Protein AF-A0A2E8E8C3-F1 (afdb_monomer_lite)

Radius of gyration: 26.64 Å; chains: 1; bounding box: 85×98×61 Å

pLDDT: mean 70.99, std 27.87, range [21.17, 98.5]

Foldseek 3Di:
DDDDDDDDDPDDDPPPPDPPDPDDDDDDDDDDDDDDDDDDDDDDDDDDDPPPPPPQQWQKDKDQPPPPDPDDAPFPPSRQKIWIWTFGVPQQDDPPPPGRTFAFALQLQVLCVVQPPQFPFKKWKDWDWKWFDDPPDIDTATAMAMAQRPCVLRVFAFPAAGGDDNCCQAPPNQLAKEFEPVLCCVPPVVDSVQQQDWTQIPNDTHGYRGYGDHQDDDPDSRHGMYIYHYDDVVSNDPVRRVVRRIIMMTRGDVPRDPVSNSVSSCVSSPPPPVVVPDPDDD

Secondary structure (DSSP, 8-state):
----------------------------------------------------------EEEEEE---SSSS--SSSSGGGEEEEEEE-TT----GGG-TTEEPBPHHHHHHHHHH-TTEEEEEEEEEEEEEES-TT--EEEEEEEE-THHHHHHT---SEE-PPPGGGGSTTT--EEEEPHHHHHHHHTT-GGGTT-EEEETTEEEEEEEEPPTT--BSBTT--EEEE----HHHHSGGGTT---BEEEEEEPTT--HHHHHHHHHHHHS--GGGGSSS---

Structure (mmCIF, N/CA/C/O backbone):
data_AF-A0A2E8E8C3-F1
#
_entry.id   AF-A0A2E8E8C3-F1
#
loop_
_atom_site.group_PDB
_atom_site.id
_atom_site.type_symbol
_atom_site.label_atom_id
_atom_site.label_alt_id
_atom_site.label_comp_id
_atom_site.label_asym_id
_atom_site.label_entity_id
_atom_site.label_seq_id
_atom_site.pdbx_PDB_ins_code
_atom_site.Cartn_x
_atom_site.Cartn_y
_atom_site.Cartn_z
_atom_site.occupancy
_atom_site.B_iso_or_equiv
_atom_site.auth_seq_id
_atom_site.auth_comp_id
_atom_site.auth_asym_id
_atom_site.auth_atom_id
_atom_site.pdbx_PDB_model_num
ATOM 1 N N . MET A 1 1 ? 14.260 -68.861 -3.338 1.00 42.78 1 MET A N 1
ATOM 2 C CA . MET A 1 1 ? 15.150 -68.213 -4.326 1.00 42.78 1 MET A CA 1
ATOM 3 C C . MET A 1 1 ? 14.480 -66.919 -4.772 1.00 42.78 1 MET A C 1
ATOM 5 O O . MET A 1 1 ? 13.546 -66.957 -5.557 1.00 42.78 1 MET A O 1
ATOM 9 N N . GLN A 1 2 ? 14.858 -65.799 -4.155 1.00 33.62 2 GLN A N 1
ATOM 10 C CA . GLN A 1 2 ? 14.337 -64.464 -4.463 1.00 33.62 2 GLN A CA 1
ATOM 11 C C . GLN A 1 2 ? 14.966 -63.955 -5.769 1.00 33.62 2 GLN A C 1
ATOM 13 O O . GLN A 1 2 ? 16.179 -64.069 -5.940 1.00 33.62 2 GLN A O 1
ATOM 18 N N . ARG A 1 3 ? 14.173 -63.359 -6.667 1.00 32.56 3 ARG A N 1
ATOM 19 C CA . ARG A 1 3 ? 14.680 -62.428 -7.683 1.00 32.56 3 ARG A CA 1
ATOM 20 C C . ARG A 1 3 ? 13.926 -61.113 -7.556 1.00 32.56 3 ARG A C 1
ATOM 22 O O . ARG A 1 3 ? 12.740 -61.022 -7.848 1.00 32.56 3 ARG A O 1
ATOM 29 N N . HIS A 1 4 ? 14.662 -60.135 -7.044 1.00 30.86 4 HIS A N 1
ATOM 30 C CA . HIS A 1 4 ? 14.407 -58.714 -7.182 1.00 30.86 4 HIS A CA 1
ATOM 31 C C . HIS A 1 4 ? 14.455 -58.325 -8.659 1.00 30.86 4 HIS A C 1
ATOM 33 O O . HIS A 1 4 ? 15.417 -58.678 -9.336 1.00 30.86 4 HIS A O 1
ATOM 39 N N . GLU A 1 5 ? 13.519 -57.493 -9.109 1.00 32.31 5 GLU A N 1
ATOM 40 C CA . GLU A 1 5 ? 13.825 -56.551 -10.181 1.00 32.31 5 GLU A CA 1
ATOM 41 C C . GLU A 1 5 ? 13.167 -55.204 -9.883 1.00 32.31 5 GLU A C 1
ATOM 43 O O . GLU A 1 5 ? 11.950 -55.021 -9.879 1.00 32.31 5 GLU A O 1
ATOM 48 N N . THR A 1 6 ? 14.033 -54.282 -9.485 1.00 33.47 6 THR A N 1
ATOM 49 C CA . THR A 1 6 ? 13.721 -52.963 -8.962 1.00 33.47 6 THR A CA 1
ATOM 50 C C . THR A 1 6 ? 13.444 -52.015 -10.123 1.00 33.47 6 THR A C 1
ATOM 52 O O . THR A 1 6 ? 14.288 -51.797 -10.992 1.00 33.47 6 THR A O 1
ATOM 55 N N . ARG A 1 7 ? 12.253 -51.416 -10.096 1.00 29.25 7 ARG A N 1
ATOM 56 C CA . ARG A 1 7 ? 11.810 -50.285 -10.917 1.00 29.25 7 ARG A CA 1
ATOM 57 C C . ARG A 1 7 ? 12.888 -49.185 -10.898 1.00 29.25 7 ARG A C 1
ATOM 59 O O . ARG A 1 7 ? 13.178 -48.627 -9.840 1.00 29.25 7 ARG A O 1
ATOM 66 N N . ARG A 1 8 ? 13.510 -48.881 -12.045 1.00 30.27 8 ARG A N 1
ATOM 67 C CA . ARG A 1 8 ? 14.428 -47.735 -12.182 1.00 30.27 8 ARG A CA 1
ATOM 68 C C . ARG A 1 8 ? 13.621 -46.440 -12.150 1.00 30.27 8 ARG A C 1
ATOM 70 O O . ARG A 1 8 ? 13.099 -45.991 -13.161 1.00 30.27 8 ARG A O 1
ATOM 77 N N . ASP A 1 9 ? 13.548 -45.872 -10.956 1.00 30.94 9 ASP A N 1
ATOM 78 C CA . ASP A 1 9 ? 13.208 -44.483 -10.686 1.00 30.94 9 ASP A CA 1
ATOM 79 C C . ASP A 1 9 ? 14.266 -43.559 -11.322 1.00 30.94 9 ASP A C 1
ATOM 81 O O . ASP A 1 9 ? 15.438 -43.524 -10.917 1.00 30.94 9 ASP A O 1
ATOM 85 N N . THR A 1 10 ? 13.872 -42.845 -12.377 1.00 32.41 10 THR A N 1
ATOM 86 C CA . THR A 1 10 ? 14.649 -41.756 -12.972 1.00 32.41 10 THR A CA 1
ATOM 87 C C . THR A 1 10 ? 14.568 -40.536 -12.065 1.00 32.41 10 THR A C 1
ATOM 89 O O . THR A 1 10 ? 13.803 -39.602 -12.292 1.00 32.41 10 THR A O 1
ATOM 92 N N . ARG A 1 11 ? 15.415 -40.582 -11.036 1.00 28.66 11 ARG A N 1
ATOM 93 C CA . ARG A 1 11 ? 15.824 -39.490 -10.157 1.00 28.66 11 ARG A CA 1
ATOM 94 C C . ARG A 1 11 ? 15.824 -38.129 -10.861 1.00 28.66 11 ARG A C 1
ATOM 96 O O . ARG A 1 11 ? 16.671 -37.852 -11.711 1.00 28.66 11 ARG A O 1
ATOM 103 N N . ASN A 1 12 ? 14.899 -37.283 -10.416 1.00 28.88 12 ASN A N 1
ATOM 104 C CA . ASN A 1 12 ? 15.178 -35.986 -9.801 1.00 28.88 12 ASN A CA 1
ATOM 105 C C . ASN A 1 12 ? 16.604 -35.465 -10.077 1.00 28.88 12 ASN A C 1
ATOM 107 O O . ASN A 1 12 ? 17.554 -35.786 -9.358 1.00 28.88 12 ASN A O 1
ATOM 111 N N . ARG A 1 13 ? 16.756 -34.672 -11.141 1.00 25.94 13 ARG A N 1
ATOM 112 C CA . ARG A 1 13 ? 17.940 -33.836 -11.349 1.00 25.94 13 ARG A CA 1
ATOM 113 C C . ARG A 1 13 ? 17.599 -32.424 -10.871 1.00 25.94 13 ARG A C 1
ATOM 115 O O . ARG A 1 13 ? 16.623 -31.869 -11.371 1.00 25.94 13 ARG A O 1
ATOM 122 N N . PRO A 1 14 ? 18.378 -31.812 -9.964 1.00 24.70 14 PRO A N 1
ATOM 123 C CA . PRO A 1 14 ? 18.179 -30.408 -9.645 1.00 24.70 14 PRO A CA 1
ATOM 124 C C . PRO A 1 14 ? 18.476 -29.575 -10.895 1.00 24.70 14 PRO A C 1
ATOM 126 O O . PRO A 1 14 ? 19.552 -29.692 -11.491 1.00 24.70 14 PRO A O 1
ATOM 129 N N . ALA A 1 15 ? 17.519 -28.736 -11.293 1.00 24.22 15 ALA A N 1
ATOM 130 C CA . ALA A 1 15 ? 17.753 -27.691 -12.274 1.00 24.22 15 ALA A CA 1
ATOM 131 C C . ALA A 1 15 ? 18.827 -26.748 -11.710 1.00 24.22 15 ALA A C 1
ATOM 133 O O . ALA A 1 15 ? 18.585 -25.970 -10.788 1.00 24.22 15 ALA A O 1
ATOM 134 N N . ARG A 1 16 ? 20.050 -26.860 -12.234 1.00 21.77 16 ARG A N 1
ATOM 135 C CA . ARG A 1 16 ? 21.107 -25.872 -12.024 1.00 21.77 16 ARG A CA 1
ATOM 136 C C . ARG A 1 16 ? 20.685 -24.596 -12.745 1.00 21.77 16 ARG A C 1
ATOM 138 O O . ARG A 1 16 ? 20.735 -24.543 -13.970 1.00 21.77 16 ARG A O 1
ATOM 145 N N . VAL A 1 17 ? 20.291 -23.574 -11.992 1.00 26.27 17 VAL A N 1
ATOM 146 C CA . VAL A 1 17 ? 20.238 -22.210 -12.521 1.00 26.27 17 VAL A CA 1
ATOM 147 C C . VAL A 1 17 ? 21.680 -21.743 -12.674 1.00 26.27 17 VAL A C 1
ATOM 149 O O . VAL A 1 17 ? 22.400 -21.555 -11.694 1.00 26.27 17 VAL A O 1
ATOM 152 N N . VAL A 1 18 ? 22.117 -21.634 -13.924 1.00 23.14 18 VAL A N 1
ATOM 153 C CA . VAL A 1 18 ? 23.406 -21.056 -14.294 1.00 23.14 18 VAL A CA 1
ATOM 154 C C . VAL A 1 18 ? 23.284 -19.546 -14.119 1.00 23.14 18 VAL A C 1
ATOM 156 O O . VAL A 1 18 ? 22.699 -18.863 -14.954 1.00 23.14 18 VAL A O 1
ATOM 159 N N . VAL A 1 19 ? 23.832 -19.019 -13.025 1.00 28.83 19 VAL A N 1
ATOM 160 C CA . VAL A 1 19 ? 24.198 -17.602 -12.959 1.00 28.83 19 VAL A CA 1
ATOM 161 C C . VAL A 1 19 ? 25.422 -17.462 -13.851 1.00 28.83 19 VAL A C 1
ATOM 163 O O . VAL A 1 19 ? 26.521 -17.860 -13.467 1.00 28.83 19 VAL A O 1
ATOM 166 N N . LYS A 1 20 ? 25.233 -16.972 -15.077 1.00 21.19 20 LYS A N 1
ATOM 167 C CA . LYS A 1 20 ? 26.355 -16.647 -15.952 1.00 21.19 20 LYS A CA 1
ATOM 168 C C . LYS A 1 20 ? 26.930 -15.317 -15.470 1.00 21.19 20 LYS A C 1
ATOM 170 O O . LYS A 1 20 ? 26.537 -14.253 -15.931 1.00 21.19 20 LYS A O 1
ATOM 175 N N . VAL A 1 21 ? 27.817 -15.393 -14.480 1.00 27.38 21 VAL A N 1
ATOM 176 C CA . VAL A 1 21 ? 28.780 -14.321 -14.225 1.00 27.38 21 VAL A CA 1
ATOM 177 C C . VAL A 1 21 ? 29.682 -14.297 -15.454 1.00 27.38 21 VAL A C 1
ATOM 179 O O . VAL A 1 21 ? 30.246 -15.323 -15.826 1.00 27.38 21 VAL A O 1
ATOM 182 N N . SER A 1 22 ? 29.740 -13.166 -16.148 1.00 24.73 22 SER A N 1
ATOM 183 C CA . SER A 1 22 ? 30.740 -12.962 -17.192 1.00 24.73 22 SER A CA 1
ATOM 184 C C . SER A 1 22 ? 32.114 -12.973 -16.522 1.00 24.73 22 SER A C 1
ATOM 186 O O . SER A 1 22 ? 32.461 -12.015 -15.833 1.00 24.73 22 SER A O 1
ATOM 188 N N . ASP A 1 23 ? 32.867 -14.062 -16.686 1.00 23.98 23 ASP A N 1
ATOM 189 C CA . ASP A 1 23 ? 34.260 -14.153 -16.252 1.00 23.98 23 ASP A CA 1
ATOM 190 C C . ASP A 1 23 ? 35.114 -13.078 -16.945 1.00 23.98 23 ASP A C 1
ATOM 192 O O . ASP A 1 23 ? 34.903 -12.728 -18.109 1.00 23.98 23 ASP A O 1
ATOM 196 N N . GLY A 1 24 ? 36.042 -12.512 -16.172 1.00 25.28 24 GLY A N 1
ATOM 197 C CA . GLY A 1 24 ? 36.774 -11.295 -16.501 1.00 25.28 24 GLY A CA 1
ATOM 198 C C . GLY A 1 24 ? 37.866 -11.426 -17.564 1.00 25.28 24 GLY A C 1
ATOM 199 O O . GLY A 1 24 ? 38.144 -12.492 -18.109 1.00 25.28 24 GLY A O 1
ATOM 200 N N . HIS A 1 25 ? 38.532 -10.299 -17.816 1.00 23.56 25 HIS A N 1
ATOM 201 C CA . HIS A 1 25 ? 39.878 -10.264 -18.385 1.00 23.56 25 HIS A CA 1
ATOM 202 C C . HIS A 1 25 ? 40.854 -9.606 -17.396 1.00 23.56 25 HIS A C 1
ATOM 204 O O . HIS A 1 25 ? 40.440 -8.762 -16.596 1.00 23.56 25 HIS A O 1
ATOM 210 N N . PRO A 1 26 ? 42.124 -10.048 -17.383 1.00 26.09 26 PRO A N 1
ATOM 211 C CA . PRO A 1 26 ? 42.993 -9.940 -16.223 1.00 26.09 26 PRO A CA 1
ATOM 212 C C . PRO A 1 26 ? 43.734 -8.604 -16.145 1.00 26.09 26 PRO A C 1
ATOM 214 O O . PRO A 1 26 ? 44.162 -8.025 -17.141 1.00 26.09 26 PRO A O 1
ATOM 217 N N . VAL A 1 27 ? 43.951 -8.178 -14.904 1.00 31.62 27 VAL A N 1
ATOM 218 C CA . VAL A 1 27 ? 44.860 -7.102 -14.515 1.00 31.62 27 VAL A CA 1
ATOM 219 C C . VAL A 1 27 ? 46.295 -7.522 -14.851 1.00 31.62 27 VAL A C 1
ATOM 221 O O . VAL A 1 27 ? 46.826 -8.461 -14.257 1.00 31.62 27 VAL A O 1
ATOM 224 N N . SER A 1 28 ? 46.927 -6.817 -15.788 1.00 23.98 28 SER A N 1
ATOM 225 C CA . SER A 1 28 ? 48.369 -6.886 -16.043 1.00 23.98 28 SER A CA 1
ATOM 226 C C . SER A 1 28 ? 49.098 -5.874 -15.153 1.00 23.98 28 SER A C 1
ATOM 228 O O . SER A 1 28 ? 48.732 -4.700 -15.102 1.00 23.98 28 SER A O 1
ATOM 230 N N . ARG A 1 29 ? 50.122 -6.342 -14.432 1.00 24.69 29 ARG A N 1
ATOM 231 C CA . ARG A 1 29 ? 50.999 -5.560 -13.550 1.00 24.69 29 ARG A CA 1
ATOM 232 C C . ARG A 1 29 ? 52.266 -5.084 -14.283 1.00 24.69 29 ARG A C 1
ATOM 234 O O . ARG A 1 29 ? 52.980 -5.919 -14.827 1.00 24.69 29 ARG A O 1
ATOM 241 N N . SER A 1 30 ? 52.589 -3.800 -14.056 1.00 22.70 30 SER A N 1
ATOM 242 C CA . SER A 1 30 ? 53.935 -3.181 -13.908 1.00 22.70 30 SER A CA 1
ATOM 243 C C . SER A 1 30 ? 54.812 -2.978 -15.168 1.00 22.70 30 SER A C 1
ATOM 245 O O . SER A 1 30 ? 54.573 -3.666 -16.154 1.00 22.70 30 SER A O 1
ATOM 247 N N . PRO A 1 31 ? 55.884 -2.132 -15.153 1.00 30.38 31 PRO A N 1
ATOM 248 C CA . PRO A 1 31 ? 56.407 -1.238 -14.095 1.00 30.38 31 PRO A CA 1
ATOM 249 C C . PRO A 1 31 ? 56.749 0.222 -14.534 1.00 30.38 31 PRO A C 1
ATOM 251 O O . PRO A 1 31 ? 56.854 0.539 -15.709 1.00 30.38 31 PRO A O 1
ATOM 254 N N . VAL A 1 32 ? 56.955 1.086 -13.529 1.00 28.08 32 VAL A N 1
ATOM 255 C CA . VAL A 1 32 ? 57.988 2.146 -13.396 1.00 28.08 32 VAL A CA 1
ATOM 256 C C . VAL A 1 32 ? 58.485 2.875 -14.659 1.00 28.08 32 VAL A C 1
ATOM 258 O O . VAL A 1 32 ? 59.191 2.293 -15.470 1.00 28.08 32 VAL A O 1
ATOM 261 N N . CYS A 1 33 ? 58.329 4.206 -14.671 1.00 21.17 33 CYS A N 1
ATOM 262 C CA . CYS A 1 33 ? 59.434 5.129 -14.968 1.00 21.17 33 CYS A CA 1
ATOM 263 C C . CYS A 1 33 ? 59.120 6.535 -14.435 1.00 21.17 33 CYS A C 1
ATOM 265 O O . CYS A 1 33 ? 58.301 7.261 -14.984 1.00 21.17 33 CYS A O 1
ATOM 267 N N . CYS A 1 34 ? 59.801 6.908 -13.355 1.00 23.05 34 CYS A N 1
ATOM 268 C CA . CYS A 1 34 ? 60.099 8.298 -13.035 1.00 23.05 34 CYS A CA 1
ATOM 269 C C . CYS A 1 34 ? 61.550 8.533 -13.478 1.00 23.05 34 CYS A C 1
ATOM 271 O O . CYS A 1 34 ? 62.397 7.687 -13.170 1.00 23.05 34 CYS A O 1
ATOM 273 N N . PRO A 1 35 ? 61.860 9.647 -14.156 1.00 28.03 35 PRO A N 1
ATOM 274 C CA . PRO A 1 35 ? 63.133 10.294 -13.914 1.00 28.03 35 PRO A CA 1
ATOM 275 C C . PRO A 1 35 ? 62.966 11.742 -13.451 1.00 28.03 35 PRO A C 1
ATOM 277 O O . PRO A 1 35 ? 62.072 12.484 -13.849 1.00 28.03 35 PRO A O 1
ATOM 280 N N . ALA A 1 36 ? 63.893 12.059 -12.559 1.00 25.09 36 ALA A N 1
ATOM 281 C CA . ALA A 1 36 ? 64.176 13.298 -11.872 1.00 25.09 36 ALA A CA 1
ATOM 282 C C . ALA A 1 36 ? 64.275 14.563 -12.747 1.00 25.09 36 ALA A C 1
ATOM 284 O O . ALA A 1 36 ? 64.811 14.528 -13.847 1.00 25.09 36 ALA A O 1
ATOM 285 N N . ALA A 1 37 ? 63.856 15.666 -12.113 1.00 25.19 37 ALA A N 1
ATOM 286 C CA . ALA A 1 37 ? 64.537 16.961 -11.982 1.00 25.19 37 ALA A CA 1
ATOM 287 C C . ALA A 1 37 ? 65.001 17.712 -13.247 1.00 25.19 37 ALA A C 1
ATOM 289 O O . ALA A 1 37 ? 65.877 17.252 -13.968 1.00 25.19 37 ALA A O 1
ATOM 290 N N . LEU A 1 38 ? 64.551 18.965 -13.391 1.00 26.06 38 LEU A N 1
ATOM 291 C CA . LEU A 1 38 ? 65.332 20.168 -13.045 1.00 26.06 38 LEU A CA 1
ATOM 292 C C . LEU A 1 38 ? 64.496 21.447 -13.282 1.00 26.06 38 LEU A C 1
ATOM 294 O O . LEU A 1 38 ? 63.851 21.592 -14.310 1.00 26.06 38 LEU A O 1
ATOM 298 N N . GLU A 1 39 ? 64.523 22.318 -12.268 1.00 24.41 39 GLU A N 1
ATOM 299 C CA . GLU A 1 39 ? 64.528 23.794 -12.301 1.00 24.41 39 GLU A CA 1
ATOM 300 C C . GLU A 1 39 ? 63.545 24.586 -13.193 1.00 24.41 39 GLU A C 1
ATOM 302 O O . GLU A 1 39 ? 63.617 24.556 -14.415 1.00 24.41 39 GLU A O 1
ATOM 307 N N . GLY A 1 40 ? 62.761 25.473 -12.555 1.00 24.89 40 GLY A N 1
ATOM 308 C CA . GLY A 1 40 ? 62.343 26.734 -13.188 1.00 24.89 40 GLY A CA 1
ATOM 309 C C . GLY A 1 40 ? 60.911 27.207 -12.926 1.00 24.89 40 GLY A C 1
ATOM 310 O O . GLY A 1 40 ? 60.042 26.996 -13.754 1.00 24.89 40 GLY A O 1
ATOM 311 N N . GLN A 1 41 ? 60.719 27.897 -11.798 1.00 27.02 41 GLN A N 1
ATOM 312 C CA . GLN A 1 41 ? 59.822 29.050 -11.581 1.00 27.02 41 GLN A CA 1
ATOM 313 C C . GLN A 1 41 ? 58.324 28.992 -11.976 1.00 27.02 41 GLN A C 1
ATOM 315 O O . GLN A 1 41 ? 57.936 29.011 -13.134 1.00 27.02 41 GLN A O 1
ATOM 320 N N . GLU A 1 42 ? 57.507 29.075 -10.918 1.00 27.03 42 GLU A N 1
ATOM 321 C CA . GLU A 1 42 ? 56.276 29.872 -10.773 1.00 27.03 42 GLU A CA 1
ATOM 322 C C . GLU A 1 42 ? 55.233 29.884 -11.903 1.00 27.03 42 GLU A C 1
ATOM 324 O O . GLU A 1 42 ? 55.307 30.679 -12.829 1.00 27.03 42 GLU A O 1
ATOM 329 N N . LEU A 1 43 ? 54.115 29.185 -11.669 1.00 26.31 43 LEU A N 1
ATOM 330 C CA . LEU A 1 43 ? 52.794 29.821 -11.752 1.00 26.31 43 LEU 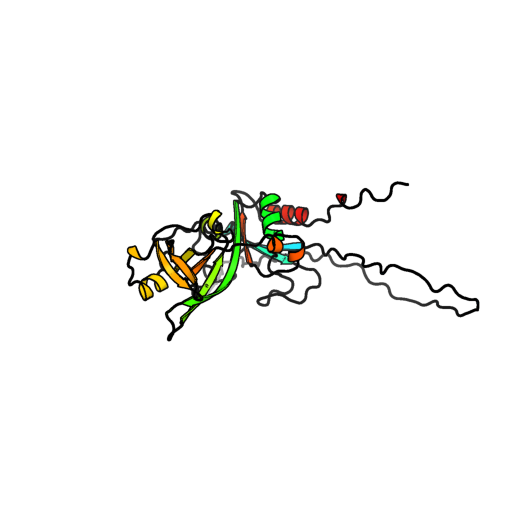A CA 1
ATOM 331 C C . LEU A 1 43 ? 51.770 29.036 -10.924 1.00 26.31 43 LEU A C 1
ATOM 333 O O . LEU A 1 43 ? 51.088 28.122 -11.375 1.00 26.31 43 LEU A O 1
ATOM 337 N N . CYS A 1 44 ? 51.679 29.422 -9.654 1.00 27.44 44 CYS A N 1
ATOM 338 C CA . CYS A 1 44 ? 50.579 29.069 -8.774 1.00 27.44 44 CYS A CA 1
ATOM 339 C C . CYS A 1 44 ? 49.424 30.046 -9.060 1.00 27.44 44 CYS A C 1
ATOM 341 O O . CYS A 1 44 ? 49.509 31.194 -8.627 1.00 27.44 44 CYS A O 1
ATOM 343 N N . ARG A 1 45 ? 48.371 29.633 -9.790 1.00 25.92 45 ARG A N 1
ATOM 344 C CA . ARG A 1 45 ? 46.979 30.123 -9.621 1.00 25.92 45 ARG A CA 1
ATOM 345 C C . ARG A 1 45 ? 45.973 29.461 -10.575 1.00 25.92 45 AR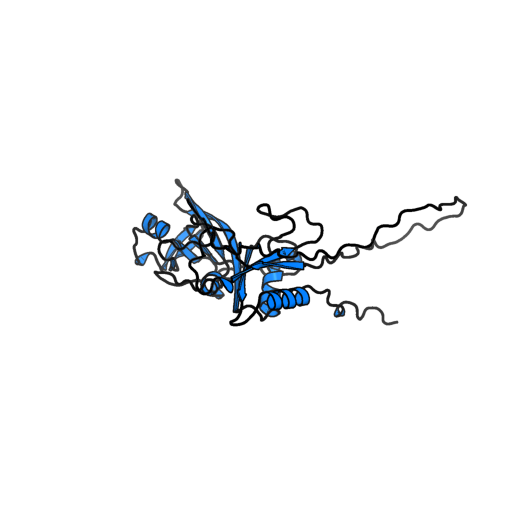G A C 1
ATOM 347 O O . ARG A 1 45 ? 46.138 29.517 -11.786 1.00 25.92 45 ARG A O 1
ATOM 354 N N . SER A 1 46 ? 44.856 29.033 -9.974 1.00 25.86 46 SER A N 1
ATOM 355 C CA . SER A 1 46 ? 43.560 28.635 -10.565 1.00 25.86 46 SER A CA 1
ATOM 356 C C . SER A 1 46 ? 43.584 27.353 -11.407 1.00 25.86 46 SER A C 1
ATOM 358 O O . SER A 1 46 ? 44.496 27.142 -12.181 1.00 25.86 46 SER A O 1
ATOM 360 N N . GLY A 1 47 ? 42.638 26.428 -11.320 1.00 24.05 47 GLY A N 1
ATOM 361 C CA . GLY A 1 47 ? 41.355 26.369 -10.639 1.00 24.05 47 GLY A CA 1
ATOM 362 C C . GLY A 1 47 ? 40.664 25.063 -11.060 1.00 24.05 47 GLY A C 1
ATOM 363 O O . GLY A 1 47 ? 41.157 24.358 -11.932 1.00 24.05 47 GLY A O 1
ATOM 364 N N . ALA A 1 48 ? 39.518 24.795 -10.439 1.00 27.22 48 ALA A N 1
ATOM 365 C CA . ALA A 1 48 ? 38.580 23.711 -10.731 1.00 27.22 48 ALA A CA 1
ATOM 366 C C . ALA A 1 48 ? 39.035 22.288 -10.354 1.00 27.22 48 ALA A C 1
ATOM 368 O O . ALA A 1 48 ? 39.702 21.568 -11.090 1.00 27.22 48 ALA A O 1
ATOM 369 N N . ALA A 1 49 ? 38.570 21.884 -9.171 1.00 27.70 49 ALA A N 1
ATOM 370 C CA . ALA A 1 49 ? 38.334 20.497 -8.827 1.00 27.70 49 ALA A CA 1
ATOM 371 C C . ALA A 1 49 ? 37.360 19.890 -9.846 1.00 27.70 49 ALA A C 1
ATOM 373 O O . ALA A 1 49 ? 36.186 20.258 -9.884 1.00 27.70 49 ALA A O 1
ATOM 374 N N . ASP A 1 50 ? 37.858 18.960 -10.652 1.00 25.17 50 ASP A N 1
ATOM 375 C CA . ASP A 1 50 ? 37.038 18.106 -11.498 1.00 25.17 50 ASP A CA 1
ATOM 376 C C . ASP A 1 50 ? 36.329 17.092 -10.589 1.00 25.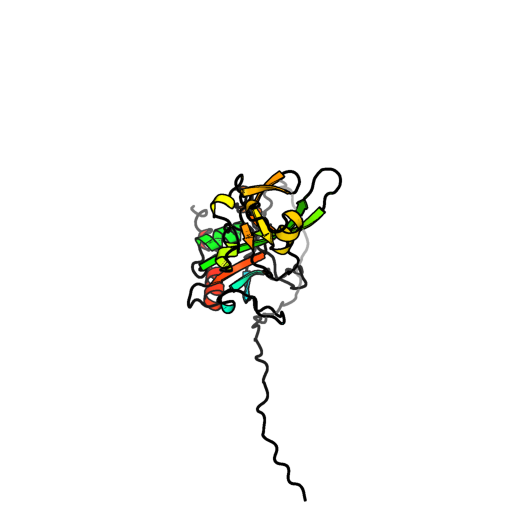17 50 ASP A C 1
ATOM 378 O O . ASP A 1 50 ? 36.842 16.022 -10.252 1.00 25.17 50 ASP A O 1
ATOM 382 N N . THR A 1 51 ? 35.164 17.489 -10.075 1.00 31.22 51 THR A N 1
ATOM 383 C CA . THR A 1 51 ? 34.225 16.567 -9.431 1.00 31.22 51 THR A CA 1
ATOM 384 C C . THR A 1 51 ? 33.489 15.848 -10.550 1.00 31.22 51 THR A C 1
ATOM 386 O O . THR A 1 51 ? 32.351 16.163 -10.879 1.00 31.22 51 THR A O 1
ATOM 389 N N . GLY A 1 52 ? 34.178 14.885 -11.164 1.00 27.28 52 GLY A N 1
ATOM 390 C CA . GLY A 1 52 ? 33.567 13.944 -12.089 1.00 27.28 52 GLY A CA 1
ATOM 391 C C . GLY A 1 52 ? 32.421 13.230 -11.379 1.00 27.28 52 GLY A C 1
ATOM 392 O O . GLY A 1 52 ? 32.639 12.429 -10.467 1.00 27.28 52 GLY A O 1
ATOM 393 N N . ALA A 1 53 ? 31.194 13.562 -11.771 1.00 32.66 53 ALA A N 1
ATOM 394 C CA . ALA A 1 53 ? 29.987 12.899 -11.319 1.00 32.66 53 ALA A CA 1
ATOM 395 C C . ALA A 1 53 ? 30.063 11.416 -11.705 1.00 32.66 53 ALA A C 1
ATOM 397 O O . ALA A 1 53 ? 29.907 11.038 -12.867 1.00 32.66 53 ALA A O 1
ATOM 398 N N . VAL A 1 54 ? 30.324 10.555 -10.722 1.00 30.48 54 VAL A N 1
ATOM 399 C CA . VAL A 1 54 ? 30.176 9.110 -10.886 1.00 30.48 54 VAL A CA 1
ATOM 400 C C . VAL A 1 54 ? 28.680 8.808 -10.855 1.00 30.48 54 VAL A C 1
ATOM 402 O O . VAL A 1 54 ? 28.091 8.607 -9.794 1.00 30.48 54 VAL A O 1
ATOM 405 N N . HIS A 1 55 ? 28.051 8.803 -12.027 1.00 34.62 55 HIS A N 1
ATOM 406 C CA . HIS A 1 55 ? 26.713 8.253 -12.195 1.00 34.62 55 HIS A CA 1
ATOM 407 C C . HIS A 1 55 ? 26.807 6.726 -12.110 1.00 34.62 55 HIS A C 1
ATOM 409 O O . HIS A 1 55 ? 27.179 6.043 -13.063 1.00 34.62 55 HIS A O 1
ATOM 415 N N . TRP A 1 56 ? 26.514 6.183 -10.930 1.00 37.28 56 TRP A N 1
ATOM 416 C CA . TRP A 1 56 ? 26.370 4.747 -10.729 1.00 37.28 56 TRP A CA 1
ATOM 417 C C . TRP A 1 56 ? 25.113 4.273 -11.465 1.00 37.28 56 TRP A C 1
ATOM 419 O O . TRP A 1 56 ? 24.002 4.606 -11.063 1.00 37.28 56 TRP A O 1
ATOM 429 N N . GLY A 1 57 ? 25.280 3.502 -12.542 1.00 43.38 57 GLY A N 1
ATOM 430 C CA . GLY A 1 57 ? 24.165 2.794 -13.170 1.00 43.38 57 GLY A CA 1
ATOM 431 C C . GLY A 1 57 ? 23.528 1.831 -12.164 1.00 43.38 57 GLY A C 1
ATOM 432 O O . GLY A 1 57 ? 24.205 0.949 -11.630 1.00 43.38 57 GLY A O 1
ATOM 433 N N . ASN A 1 58 ? 22.240 2.011 -11.877 1.00 46.91 58 ASN A N 1
ATOM 434 C CA . ASN A 1 58 ? 21.470 1.085 -11.050 1.00 46.91 58 ASN A CA 1
ATOM 435 C C . ASN A 1 58 ? 21.205 -0.182 -11.880 1.00 46.91 58 ASN A C 1
ATOM 437 O O . ASN A 1 58 ? 20.535 -0.097 -12.893 1.00 46.91 58 ASN A O 1
ATOM 441 N N . VAL A 1 59 ? 21.669 -1.374 -11.499 1.00 49.50 59 VAL A N 1
ATOM 442 C CA . VAL A 1 59 ? 21.222 -2.611 -12.178 1.00 49.50 59 VAL A CA 1
ATOM 443 C C . VAL A 1 59 ? 20.099 -3.203 -11.345 1.00 49.50 59 VAL A C 1
ATOM 445 O O . VAL A 1 59 ? 20.365 -3.655 -10.243 1.00 49.50 59 VAL A O 1
ATOM 448 N N . ALA A 1 60 ? 18.844 -3.232 -11.790 1.00 49.81 60 ALA A N 1
ATOM 449 C CA . ALA A 1 60 ? 17.825 -3.928 -11.000 1.00 49.81 60 ALA A CA 1
ATOM 450 C C . ALA A 1 60 ? 17.981 -5.451 -11.132 1.00 49.81 60 ALA A C 1
ATOM 452 O O . ALA A 1 60 ? 18.064 -5.978 -12.237 1.00 49.81 60 ALA A O 1
ATOM 453 N N . ILE A 1 61 ? 17.987 -6.179 -10.015 1.00 50.94 61 ILE A N 1
ATOM 454 C CA . ILE A 1 61 ? 17.884 -7.640 -10.006 1.00 50.94 61 ILE A CA 1
ATOM 455 C C . ILE A 1 61 ? 16.476 -8.015 -9.578 1.00 50.94 61 ILE A C 1
ATOM 457 O O . ILE A 1 61 ? 16.065 -7.809 -8.431 1.00 50.94 61 ILE A O 1
ATOM 461 N N . PHE A 1 62 ? 15.761 -8.666 -10.485 1.00 50.00 62 PHE A N 1
ATOM 462 C CA . PHE A 1 62 ? 14.494 -9.283 -10.152 1.00 50.00 62 PHE A CA 1
ATOM 463 C C . PHE A 1 62 ? 14.734 -10.644 -9.526 1.00 50.00 62 PHE A C 1
ATOM 465 O O . PHE A 1 62 ? 15.497 -11.487 -9.998 1.00 50.00 62 PHE A O 1
ATOM 472 N N . SER A 1 63 ? 14.027 -10.874 -8.436 1.00 45.12 63 SER A N 1
ATOM 473 C CA . SER A 1 63 ? 13.775 -12.215 -7.959 1.00 45.12 63 SER A CA 1
ATOM 474 C C . SER A 1 63 ? 12.285 -12.397 -8.108 1.00 45.12 63 SER A C 1
ATOM 476 O O . SER A 1 63 ? 11.522 -11.587 -7.579 1.00 45.12 63 SER A O 1
ATOM 478 N N . VAL A 1 64 ? 11.859 -13.482 -8.761 1.00 42.38 64 VAL A N 1
ATOM 479 C CA . VAL A 1 64 ? 10.497 -13.978 -8.542 1.00 42.38 64 VAL A CA 1
ATOM 480 C C . VAL A 1 64 ? 10.281 -13.956 -7.034 1.00 42.38 64 VAL A C 1
ATOM 482 O O . VAL A 1 64 ? 11.206 -14.320 -6.281 1.00 42.38 64 VAL A O 1
ATOM 485 N N . VAL A 1 65 ? 9.095 -13.545 -6.578 1.00 44.12 65 VAL A N 1
ATOM 486 C CA . VAL A 1 65 ? 8.656 -13.906 -5.227 1.00 44.12 65 VAL A CA 1
ATOM 487 C C . VAL A 1 65 ? 8.396 -15.412 -5.233 1.00 44.12 65 VAL A C 1
ATOM 489 O O . VAL A 1 65 ? 7.310 -15.887 -4.947 1.00 44.12 65 VAL A O 1
ATOM 492 N N . ASN A 1 66 ? 9.408 -16.202 -5.592 1.00 34.72 66 ASN A N 1
ATOM 493 C CA . ASN A 1 66 ? 9.447 -17.589 -5.246 1.00 34.72 66 ASN A CA 1
ATOM 494 C C . ASN A 1 66 ? 9.934 -17.547 -3.818 1.00 34.72 66 ASN A C 1
ATOM 496 O O . ASN A 1 66 ? 11.131 -17.460 -3.517 1.00 34.72 66 ASN A O 1
ATOM 500 N N . SER A 1 67 ? 8.966 -17.428 -2.928 1.00 31.89 67 SER A N 1
ATOM 501 C CA . SER A 1 67 ? 9.241 -17.607 -1.540 1.00 31.89 67 SER A CA 1
ATOM 502 C C . SER A 1 67 ? 9.868 -18.988 -1.415 1.00 31.89 67 SER A C 1
ATOM 504 O O . SER A 1 67 ? 9.207 -20.007 -1.586 1.00 31.89 67 SER A O 1
ATOM 506 N N . VAL A 1 68 ? 11.143 -19.024 -1.043 1.00 33.31 68 VAL A N 1
ATOM 507 C CA . VAL A 1 68 ? 11.710 -20.123 -0.263 1.00 33.31 68 VAL A CA 1
ATOM 508 C C . VAL A 1 68 ? 11.024 -20.100 1.121 1.00 33.31 68 VAL A C 1
ATOM 510 O O . VAL A 1 68 ? 11.658 -19.959 2.158 1.00 33.31 68 VAL A O 1
ATOM 513 N N . LEU A 1 69 ? 9.690 -20.118 1.119 1.00 39.12 69 LEU A N 1
ATOM 514 C CA . LEU A 1 69 ? 8.779 -20.278 2.235 1.00 39.12 69 LEU A CA 1
ATOM 515 C C . LEU A 1 69 ? 7.934 -21.488 1.858 1.00 39.12 69 LEU A C 1
ATOM 517 O O . LEU A 1 69 ? 7.432 -21.597 0.742 1.00 39.12 69 LEU A O 1
ATOM 521 N N . LEU A 1 70 ? 7.791 -22.393 2.813 1.00 37.81 70 LEU A N 1
ATOM 522 C CA . LEU A 1 70 ? 7.116 -23.686 2.712 1.00 37.81 70 LEU A CA 1
ATOM 523 C C . LEU A 1 70 ? 5.589 -23.579 2.489 1.00 37.81 70 LEU A C 1
ATOM 525 O O . LEU A 1 70 ? 4.869 -24.552 2.690 1.00 37.81 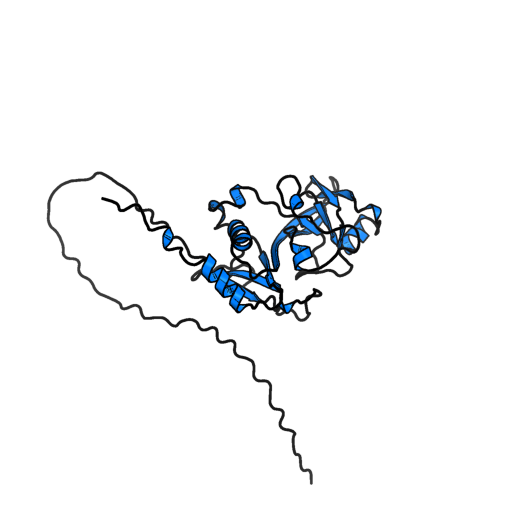70 LEU A O 1
ATOM 529 N N . THR A 1 71 ? 5.059 -22.410 2.116 1.00 46.88 71 THR A N 1
ATOM 530 C CA . THR A 1 71 ? 3.620 -22.172 1.945 1.00 46.88 71 THR A CA 1
ATOM 531 C C . THR A 1 71 ? 3.390 -21.173 0.807 1.00 46.88 71 THR A C 1
ATOM 533 O O . THR A 1 71 ? 3.933 -20.069 0.882 1.00 46.88 71 THR A O 1
ATOM 536 N N . PRO A 1 72 ? 2.611 -21.524 -0.236 1.00 57.69 72 PRO A N 1
ATOM 537 C CA . PRO A 1 72 ? 2.268 -20.586 -1.301 1.00 57.69 72 PRO A CA 1
ATOM 538 C C . PRO A 1 72 ? 1.526 -19.374 -0.723 1.00 57.69 72 PRO A C 1
ATOM 540 O O . PRO A 1 72 ? 0.697 -19.514 0.179 1.00 57.69 72 PRO A O 1
ATOM 543 N N . LEU A 1 73 ? 1.848 -18.178 -1.222 1.00 63.03 73 LEU A N 1
ATOM 544 C CA . LEU A 1 73 ? 1.150 -16.948 -0.845 1.00 63.03 73 LEU A CA 1
ATOM 545 C C . LEU A 1 73 ? -0.337 -17.080 -1.224 1.00 63.03 73 LEU A C 1
ATOM 547 O O . LEU A 1 73 ? -0.621 -17.466 -2.359 1.00 63.03 73 LEU A O 1
ATOM 551 N N . PRO A 1 74 ? -1.285 -16.763 -0.321 1.00 71.44 74 PRO A N 1
ATOM 552 C CA . PRO A 1 74 ? -2.720 -16.887 -0.577 1.00 71.44 74 PRO A CA 1
ATOM 553 C C . PRO A 1 74 ? -3.225 -15.712 -1.431 1.00 71.44 74 PRO A C 1
ATOM 555 O O . PRO A 1 74 ? -4.064 -14.925 -1.004 1.00 71.44 74 PRO A O 1
ATOM 558 N N . VAL A 1 75 ? -2.656 -15.547 -2.624 1.00 78.50 75 VAL A N 1
ATOM 559 C CA . VAL A 1 75 ? -2.946 -14.449 -3.554 1.00 78.50 75 VAL A CA 1
ATOM 560 C C . VAL A 1 75 ? -3.189 -15.008 -4.950 1.00 78.50 75 VAL A C 1
ATOM 562 O O . VAL A 1 75 ? -2.636 -16.045 -5.318 1.00 78.50 75 VAL A O 1
ATOM 565 N N . ALA A 1 76 ? -4.025 -14.331 -5.734 1.00 81.12 76 ALA A N 1
ATOM 566 C CA . ALA A 1 76 ? -4.339 -14.759 -7.092 1.00 81.12 76 ALA A CA 1
ATOM 567 C C . ALA A 1 76 ? -3.111 -14.640 -8.010 1.00 81.12 76 ALA A C 1
ATOM 569 O O . ALA A 1 76 ? -2.441 -13.600 -8.021 1.00 81.12 76 ALA A O 1
ATOM 570 N N . GLU A 1 77 ? -2.858 -15.686 -8.803 1.00 84.19 77 GLU A N 1
ATOM 571 C CA . GLU A 1 77 ? -1.768 -15.761 -9.792 1.00 84.19 77 GLU A CA 1
ATOM 572 C C . GLU A 1 77 ? -0.406 -15.343 -9.192 1.00 84.19 77 GLU A C 1
ATOM 574 O O . GLU A 1 77 ? 0.171 -14.324 -9.593 1.00 84.19 77 GLU A O 1
ATOM 579 N N . PRO A 1 78 ? 0.085 -16.065 -8.163 1.00 81.88 78 PRO A N 1
ATOM 580 C CA . PRO A 1 78 ? 1.279 -15.672 -7.413 1.00 81.88 78 PRO A CA 1
ATOM 581 C C . PRO A 1 78 ? 2.558 -15.712 -8.261 1.00 81.88 78 PRO A C 1
ATOM 583 O O . PRO A 1 78 ? 3.515 -15.005 -7.961 1.00 81.88 78 PRO A O 1
ATOM 586 N N . ASP A 1 79 ? 2.570 -16.495 -9.341 1.00 83.38 79 ASP A N 1
ATOM 587 C CA . ASP A 1 79 ? 3.651 -16.594 -10.325 1.00 83.38 79 ASP A CA 1
ATOM 588 C C . ASP A 1 79 ? 3.885 -15.293 -11.109 1.00 83.38 79 ASP A C 1
ATOM 590 O O . ASP A 1 79 ? 4.987 -15.064 -11.610 1.00 83.38 79 ASP A O 1
ATOM 594 N N . ARG A 1 80 ? 2.886 -14.402 -11.150 1.00 89.69 80 ARG A N 1
ATOM 595 C CA . ARG A 1 80 ? 2.989 -13.077 -11.776 1.00 89.69 80 ARG A CA 1
ATOM 596 C C . ARG A 1 80 ? 3.506 -11.997 -10.829 1.00 89.69 80 ARG A C 1
ATOM 598 O O . ARG A 1 80 ? 3.731 -10.879 -11.281 1.00 89.69 80 ARG A O 1
ATOM 605 N N . ILE A 1 81 ? 3.683 -12.288 -9.540 1.00 90.25 81 ILE A N 1
ATOM 606 C CA . ILE A 1 81 ? 4.159 -11.312 -8.555 1.00 90.25 81 ILE A CA 1
ATOM 607 C C . ILE A 1 81 ? 5.677 -11.441 -8.395 1.00 90.25 81 ILE A C 1
ATOM 609 O O . ILE A 1 81 ? 6.217 -12.485 -8.021 1.00 90.25 81 ILE A O 1
ATOM 613 N N . LEU A 1 82 ? 6.379 -10.342 -8.646 1.00 87.81 82 LEU A N 1
ATOM 614 C CA . LEU A 1 82 ? 7.829 -10.233 -8.563 1.00 87.81 82 LEU A CA 1
ATOM 615 C C . LEU A 1 82 ? 8.231 -9.293 -7.429 1.00 87.81 82 LEU A C 1
ATOM 617 O O . LEU A 1 82 ? 7.584 -8.272 -7.204 1.00 87.81 82 LEU A O 1
ATOM 621 N N . SER A 1 83 ? 9.329 -9.613 -6.742 1.00 86.12 83 SER A N 1
ATOM 622 C CA . SER A 1 83 ? 10.005 -8.634 -5.897 1.00 86.12 83 SER A CA 1
ATOM 623 C C . SER A 1 83 ? 11.065 -7.939 -6.732 1.00 86.12 83 SER A C 1
ATOM 625 O O . SER A 1 83 ? 11.911 -8.590 -7.356 1.00 86.12 83 SER A O 1
ATOM 627 N N . VAL A 1 84 ? 11.038 -6.615 -6.693 1.00 84.31 84 VAL A N 1
ATOM 628 C CA . VAL A 1 84 ? 11.965 -5.774 -7.440 1.00 84.31 84 VAL A CA 1
ATOM 629 C C . VAL A 1 84 ? 13.021 -5.234 -6.485 1.00 84.31 84 VAL A C 1
ATOM 631 O O . VAL A 1 84 ? 12.692 -4.625 -5.464 1.00 84.31 84 VAL A O 1
ATOM 634 N N . PHE A 1 85 ? 14.291 -5.476 -6.798 1.00 80.38 85 PHE A N 1
ATOM 635 C CA . PHE A 1 85 ? 15.426 -4.981 -6.025 1.00 80.38 85 PHE A CA 1
ATOM 636 C C . PHE A 1 85 ? 16.428 -4.313 -6.953 1.00 80.38 85 PHE A C 1
ATOM 638 O O . PHE A 1 85 ? 16.604 -4.746 -8.088 1.00 80.38 85 PHE A O 1
ATOM 645 N N . ASN A 1 86 ? 17.144 -3.322 -6.437 1.00 73.56 86 ASN A N 1
ATOM 646 C CA . ASN A 1 86 ? 18.332 -2.802 -7.096 1.00 73.56 86 ASN A CA 1
ATOM 647 C C . ASN A 1 86 ? 19.538 -3.666 -6.722 1.00 73.56 86 ASN A C 1
ATOM 649 O O . ASN A 1 86 ? 19.600 -4.247 -5.640 1.00 73.56 86 ASN A O 1
ATOM 653 N N . ALA A 1 87 ? 20.507 -3.752 -7.611 1.00 67.50 87 ALA A N 1
ATOM 654 C CA . ALA A 1 87 ? 21.774 -4.408 -7.402 1.00 67.50 87 ALA A CA 1
ATOM 655 C C . ALA A 1 87 ? 22.902 -3.504 -7.860 1.00 67.50 87 ALA A C 1
ATOM 657 O O . ALA A 1 87 ? 22.888 -2.909 -8.935 1.00 67.50 87 ALA A O 1
ATOM 658 N N . TYR A 1 88 ? 23.897 -3.427 -6.996 1.00 63.16 88 TYR A N 1
ATOM 659 C CA . TYR A 1 88 ? 25.038 -2.557 -7.173 1.00 63.16 88 TYR A CA 1
ATOM 660 C C . TYR A 1 88 ? 26.275 -3.447 -7.225 1.00 63.16 88 TYR A C 1
ATOM 662 O O . TYR A 1 88 ? 26.634 -4.046 -6.203 1.00 63.16 88 TYR A O 1
ATOM 670 N N . PRO A 1 89 ? 26.913 -3.594 -8.400 1.00 54.91 89 PRO A N 1
ATOM 671 C CA . PRO A 1 89 ? 28.172 -4.314 -8.514 1.00 54.91 89 PRO A CA 1
ATOM 672 C C . PRO A 1 89 ? 29.195 -3.737 -7.522 1.00 54.91 89 PRO A C 1
ATOM 674 O O . PRO A 1 89 ? 29.503 -2.551 -7.560 1.00 54.91 89 PRO A O 1
ATOM 677 N N . GLY A 1 90 ? 29.684 -4.563 -6.592 1.00 52.50 90 GLY A N 1
ATOM 678 C CA . GLY A 1 90 ? 30.640 -4.150 -5.553 1.00 52.50 90 GLY A CA 1
ATOM 679 C C . GLY A 1 90 ? 30.030 -3.738 -4.206 1.00 52.50 90 GLY A C 1
ATOM 680 O O . GLY A 1 90 ? 30.768 -3.623 -3.227 1.00 52.50 90 GLY A O 1
ATOM 681 N N . ALA A 1 91 ? 28.704 -3.596 -4.095 1.00 55.56 91 ALA A N 1
ATOM 682 C CA . ALA A 1 91 ? 28.062 -3.355 -2.805 1.00 55.56 91 ALA A CA 1
ATOM 683 C C . ALA A 1 91 ? 28.090 -4.624 -1.935 1.00 55.56 91 ALA A C 1
ATOM 685 O O . ALA A 1 91 ? 27.474 -5.647 -2.240 1.00 55.56 91 ALA A O 1
ATOM 686 N N . THR A 1 92 ? 28.809 -4.553 -0.815 1.00 48.69 92 THR A N 1
ATOM 687 C CA . THR A 1 92 ? 28.908 -5.634 0.181 1.00 48.69 92 THR A CA 1
ATOM 688 C C . THR A 1 92 ? 27.753 -5.625 1.188 1.00 48.69 92 THR A C 1
ATOM 690 O O . THR A 1 92 ? 27.563 -6.606 1.912 1.00 48.69 92 THR A O 1
ATOM 693 N N . GLY A 1 93 ? 26.962 -4.546 1.212 1.00 48.09 93 GLY A N 1
ATOM 694 C CA . GLY A 1 93 ? 25.772 -4.379 2.042 1.00 48.09 93 GLY A CA 1
ATOM 695 C C . GLY A 1 93 ? 24.492 -4.904 1.383 1.00 48.09 93 GLY A C 1
ATOM 696 O O . GLY A 1 93 ? 24.341 -4.882 0.165 1.00 48.09 93 GLY A O 1
ATOM 697 N N . GLY A 1 94 ? 23.570 -5.393 2.210 1.00 46.72 94 GLY A N 1
ATOM 698 C CA . GLY A 1 94 ? 22.220 -5.800 1.823 1.00 46.72 94 GLY A CA 1
ATOM 699 C C . GLY A 1 94 ? 21.408 -6.162 3.064 1.00 46.72 94 GLY A C 1
ATOM 700 O O . GLY A 1 94 ? 21.898 -6.858 3.958 1.00 46.72 94 GLY A O 1
ATOM 701 N N . SER A 1 95 ? 20.171 -5.683 3.143 1.00 41.38 95 SER A N 1
ATOM 702 C CA . SER A 1 95 ? 19.264 -6.001 4.247 1.00 41.38 95 SER A CA 1
ATOM 703 C C . SER A 1 95 ? 18.840 -7.474 4.190 1.00 41.38 95 SER A C 1
ATOM 705 O O . SER A 1 95 ? 18.455 -7.987 3.140 1.00 41.38 95 SER A O 1
ATOM 707 N N . GLY A 1 96 ? 18.918 -8.185 5.320 1.00 42.97 96 GLY A N 1
ATOM 708 C CA . GLY A 1 96 ? 18.415 -9.563 5.424 1.00 42.97 96 GLY A CA 1
ATOM 709 C C . GLY A 1 96 ? 19.306 -10.647 4.800 1.00 42.97 96 GLY A C 1
ATOM 710 O O . GLY A 1 96 ? 18.793 -11.665 4.340 1.00 42.97 96 GLY A O 1
ATOM 711 N N . GLY A 1 97 ? 20.629 -10.448 4.748 1.00 39.50 97 GLY A N 1
ATOM 712 C CA . GLY A 1 97 ? 21.586 -11.492 4.339 1.00 39.50 97 GLY A CA 1
ATOM 713 C C . GLY A 1 97 ? 21.677 -11.745 2.829 1.00 39.50 97 GLY A C 1
ATOM 714 O O . GLY A 1 97 ? 22.395 -12.646 2.396 1.00 39.50 97 GLY A O 1
ATOM 715 N N . ARG A 1 98 ? 20.993 -10.941 2.007 1.00 50.47 98 ARG A N 1
ATOM 716 C CA . ARG A 1 98 ? 21.050 -11.013 0.541 1.00 50.47 98 ARG A CA 1
ATOM 717 C C . ARG A 1 98 ? 22.074 -10.001 0.024 1.00 50.47 98 ARG A C 1
ATOM 719 O O . ARG A 1 98 ? 21.724 -8.872 -0.305 1.00 50.47 98 ARG A O 1
ATOM 726 N N . ARG A 1 99 ? 23.352 -10.400 0.013 1.00 49.97 99 ARG A N 1
ATOM 727 C CA . ARG A 1 99 ? 24.473 -9.565 -0.463 1.00 49.97 99 ARG A CA 1
ATOM 728 C C . ARG A 1 99 ? 24.184 -9.018 -1.866 1.00 49.97 99 ARG A C 1
ATOM 730 O O . ARG A 1 99 ? 23.754 -9.777 -2.732 1.00 49.97 99 ARG A O 1
ATOM 737 N N . GLY A 1 100 ? 24.418 -7.722 -2.069 1.00 52.19 100 GLY A N 1
ATOM 738 C CA . GLY A 1 100 ? 24.266 -7.065 -3.369 1.00 52.19 100 GLY A CA 1
ATOM 739 C C . GLY A 1 100 ? 22.825 -6.765 -3.794 1.00 52.19 100 GLY A C 1
ATOM 740 O O . GLY A 1 100 ? 22.631 -6.390 -4.945 1.00 52.19 100 GLY A O 1
ATOM 741 N N . ARG A 1 101 ? 21.822 -6.923 -2.912 1.00 61.66 101 ARG A N 1
ATOM 742 C CA . ARG A 1 101 ? 20.450 -6.435 -3.139 1.00 61.66 101 ARG A CA 1
ATOM 743 C C . ARG A 1 101 ? 20.168 -5.222 -2.259 1.00 61.66 101 ARG A C 1
ATOM 745 O O . ARG A 1 101 ? 20.238 -5.313 -1.033 1.00 61.66 101 ARG A O 1
ATOM 752 N N . SER A 1 102 ? 19.776 -4.133 -2.893 1.00 62.91 102 SER A N 1
ATOM 753 C CA . SER A 1 102 ? 19.293 -2.918 -2.260 1.00 62.91 102 SER A CA 1
ATOM 754 C C . SER A 1 102 ? 17.783 -2.810 -2.424 1.00 62.91 102 SER A C 1
ATOM 756 O O . SER A 1 102 ? 17.203 -3.242 -3.425 1.00 62.91 102 SER A O 1
ATOM 758 N N . ALA A 1 103 ? 17.148 -2.216 -1.418 1.00 74.44 103 ALA A N 1
ATOM 759 C CA . ALA A 1 103 ? 15.809 -1.676 -1.574 1.00 74.44 103 ALA A CA 1
ATOM 760 C C . ALA A 1 103 ? 15.822 -0.543 -2.619 1.00 74.44 103 ALA A C 1
ATOM 762 O O . ALA A 1 103 ? 16.872 -0.174 -3.142 1.00 74.44 103 ALA A O 1
ATOM 763 N N . ASN A 1 104 ? 14.650 -0.048 -2.975 1.00 83.50 104 ASN A N 1
ATOM 764 C CA . ASN A 1 104 ? 14.479 0.880 -4.083 1.00 83.50 104 ASN A CA 1
ATOM 765 C C . ASN A 1 104 ? 14.329 2.303 -3.550 1.00 83.50 104 ASN A C 1
ATOM 767 O O . ASN A 1 104 ? 13.802 2.507 -2.446 1.00 83.50 104 ASN A O 1
ATOM 771 N N . ALA A 1 105 ? 14.766 3.268 -4.352 1.00 86.44 105 ALA A N 1
ATOM 772 C CA . ALA A 1 105 ? 14.518 4.673 -4.103 1.00 86.44 105 ALA A CA 1
ATOM 773 C C . ALA A 1 105 ? 13.138 5.080 -4.632 1.00 86.44 105 ALA A C 1
ATOM 775 O O . ALA A 1 105 ? 12.580 4.450 -5.529 1.00 86.44 105 ALA A O 1
ATOM 776 N N . VAL A 1 106 ? 12.579 6.144 -4.061 1.00 89.94 106 VAL A N 1
ATOM 777 C CA . VAL A 1 106 ? 11.272 6.670 -4.474 1.00 89.94 106 VAL A CA 1
ATOM 778 C C . VAL A 1 106 ? 11.258 7.129 -5.940 1.00 89.94 106 VAL A C 1
ATOM 780 O O . VAL A 1 106 ? 10.316 6.753 -6.636 1.00 89.94 106 VAL A O 1
ATOM 783 N N . PRO A 1 107 ? 12.286 7.828 -6.463 1.00 89.06 107 PRO A N 1
ATOM 784 C CA . PRO A 1 107 ? 12.324 8.204 -7.878 1.00 89.06 107 PRO A CA 1
ATOM 785 C C . PRO A 1 107 ? 12.282 6.989 -8.811 1.00 89.06 107 PRO A C 1
ATOM 787 O O . PRO A 1 107 ? 11.518 6.990 -9.770 1.00 89.06 107 PRO A O 1
ATOM 790 N N . ASP A 1 108 ? 12.983 5.897 -8.470 1.00 86.38 108 ASP A N 1
ATOM 791 C CA . ASP A 1 108 ? 12.973 4.666 -9.275 1.00 86.38 108 ASP A CA 1
ATOM 792 C C . ASP A 1 108 ? 11.557 4.092 -9.441 1.00 86.38 108 ASP A C 1
ATOM 794 O O . ASP A 1 108 ? 11.240 3.502 -10.469 1.00 86.38 108 ASP A O 1
ATOM 798 N N . TYR A 1 109 ? 10.693 4.228 -8.432 1.00 90.44 109 TYR A N 1
ATOM 799 C CA . TYR A 1 109 ? 9.299 3.792 -8.532 1.00 90.44 109 TYR A CA 1
ATOM 800 C C . TYR A 1 109 ? 8.504 4.628 -9.520 1.00 90.44 109 TYR A C 1
ATOM 802 O O . TYR A 1 109 ? 7.805 4.061 -10.357 1.00 90.44 109 TYR A O 1
ATOM 810 N N . PHE A 1 110 ? 8.646 5.951 -9.464 1.00 91.25 110 PHE A N 1
ATOM 811 C CA . PHE A 1 110 ? 7.955 6.841 -10.391 1.00 91.25 110 PHE A CA 1
ATOM 812 C C . PHE A 1 110 ? 8.490 6.711 -11.819 1.00 91.25 110 PHE A C 1
ATOM 814 O O . PHE A 1 110 ? 7.700 6.733 -12.757 1.00 91.25 110 PHE A O 1
ATOM 821 N N . ASP A 1 111 ? 9.792 6.495 -12.003 1.00 89.94 111 ASP A N 1
ATOM 822 C CA . ASP A 1 111 ? 10.373 6.217 -13.319 1.00 89.94 111 ASP A CA 1
ATOM 823 C C . ASP A 1 111 ? 9.806 4.921 -13.905 1.00 89.94 111 ASP A C 1
ATOM 825 O O . ASP A 1 111 ? 9.348 4.895 -15.044 1.00 89.94 111 ASP A O 1
ATOM 829 N N . ARG A 1 112 ? 9.730 3.855 -13.101 1.00 91.38 112 ARG A N 1
ATOM 830 C CA . ARG A 1 112 ? 9.168 2.567 -13.535 1.00 91.38 112 ARG A CA 1
ATOM 831 C C . ARG A 1 112 ? 7.681 2.647 -13.845 1.00 91.38 112 ARG A C 1
ATOM 833 O O . ARG A 1 112 ? 7.252 2.054 -14.823 1.00 91.38 112 ARG A O 1
ATOM 840 N N . LEU A 1 113 ? 6.907 3.392 -13.057 1.00 91.31 113 LEU A N 1
ATOM 841 C CA . LEU A 1 113 ? 5.494 3.636 -13.359 1.00 91.31 113 LEU A CA 1
ATOM 842 C C . LEU A 1 113 ? 5.299 4.342 -14.709 1.00 91.31 113 LEU A C 1
ATOM 844 O O . LEU A 1 113 ? 4.303 4.094 -15.381 1.00 91.31 113 LEU A O 1
ATOM 848 N N . ARG A 1 114 ? 6.225 5.229 -15.098 1.00 92.31 114 ARG A N 1
ATOM 849 C CA . ARG A 1 114 ? 6.144 5.994 -16.352 1.00 92.31 114 ARG A CA 1
ATOM 850 C C . ARG A 1 114 ? 6.684 5.231 -17.561 1.00 92.31 114 ARG A C 1
ATOM 852 O O . ARG A 1 114 ? 6.170 5.416 -18.659 1.00 92.31 114 ARG A O 1
ATOM 859 N N . GLU A 1 115 ? 7.738 4.442 -17.376 1.00 90.94 115 GLU A N 1
ATOM 860 C CA . GLU A 1 115 ? 8.589 3.970 -18.481 1.00 90.94 115 GLU A CA 1
ATOM 861 C C . GLU A 1 115 ? 8.617 2.442 -18.639 1.00 90.94 115 GLU A C 1
ATOM 863 O O . GLU A 1 115 ? 9.213 1.937 -19.589 1.00 90.94 115 GLU A O 1
ATOM 868 N N . VAL A 1 116 ? 7.971 1.688 -17.742 1.00 91.50 116 VAL A N 1
ATOM 869 C CA . VAL A 1 116 ? 7.968 0.217 -17.760 1.00 91.50 116 VAL A CA 1
ATOM 870 C C . VAL A 1 116 ? 6.534 -0.303 -17.832 1.00 91.50 116 VAL A C 1
ATOM 872 O O . VAL A 1 116 ? 5.805 -0.308 -16.844 1.00 91.50 116 VAL A O 1
ATOM 875 N N . ASP A 1 117 ? 6.139 -0.788 -19.008 1.00 93.44 117 ASP A N 1
ATOM 876 C CA . ASP A 1 117 ? 4.767 -1.211 -19.322 1.00 93.44 117 ASP A CA 1
ATOM 877 C C . ASP A 1 117 ? 4.510 -2.711 -19.088 1.00 93.44 117 ASP A C 1
ATOM 879 O O . ASP A 1 117 ? 3.390 -3.198 -19.234 1.00 93.44 117 ASP A O 1
ATOM 883 N N . VAL A 1 118 ? 5.530 -3.475 -18.688 1.00 94.44 118 VAL A N 1
ATOM 884 C CA . VAL A 1 118 ? 5.399 -4.915 -18.407 1.00 94.44 118 VAL A CA 1
ATOM 885 C C . VAL A 1 118 ? 4.583 -5.217 -17.140 1.00 94.44 118 VAL A C 1
ATOM 887 O O . VAL A 1 118 ? 4.110 -6.344 -16.963 1.00 94.44 118 VAL A O 1
ATOM 890 N N . PHE A 1 119 ? 4.424 -4.236 -16.247 1.00 94.50 119 PHE A N 1
ATOM 891 C CA . PHE A 1 119 ? 3.723 -4.388 -14.976 1.00 94.50 119 PHE A CA 1
ATOM 892 C C . PHE A 1 119 ? 2.266 -3.929 -15.091 1.00 94.50 119 PHE A C 1
ATOM 894 O O . PHE A 1 119 ? 1.984 -2.836 -15.561 1.00 94.50 119 PHE A O 1
ATOM 901 N N . GLU A 1 120 ? 1.347 -4.770 -14.616 1.00 95.06 120 GLU A N 1
ATOM 902 C CA . GLU A 1 120 ? -0.057 -4.414 -14.375 1.00 95.06 120 GLU A CA 1
ATOM 903 C C . GLU A 1 120 ? -0.159 -3.426 -13.207 1.00 95.06 120 GLU A C 1
ATOM 905 O O . GLU A 1 120 ? -0.896 -2.452 -13.272 1.00 95.06 120 GLU A O 1
ATOM 910 N N . GLU A 1 121 ? 0.595 -3.686 -12.137 1.00 95.38 121 GLU A N 1
ATOM 911 C CA . GLU A 1 121 ? 0.633 -2.867 -10.926 1.00 95.38 121 GLU A CA 1
ATOM 912 C C . GLU A 1 121 ? 2.045 -2.910 -10.327 1.00 95.38 121 GLU A C 1
ATOM 914 O O . GLU A 1 121 ? 2.691 -3.967 -10.301 1.00 95.38 121 GLU A O 1
ATOM 919 N N . LEU A 1 122 ? 2.495 -1.782 -9.778 1.00 95.12 122 LEU A N 1
ATOM 920 C CA . LEU A 1 122 ? 3.699 -1.668 -8.954 1.00 95.12 122 LEU A CA 1
ATOM 921 C C . LEU A 1 122 ? 3.305 -1.150 -7.577 1.00 95.12 122 LEU A C 1
ATOM 923 O O . LEU A 1 122 ? 2.454 -0.273 -7.464 1.00 95.12 122 LEU A O 1
ATOM 927 N N . ALA A 1 123 ? 3.939 -1.659 -6.525 1.00 95.50 123 ALA A N 1
ATOM 928 C CA . ALA A 1 123 ? 3.678 -1.187 -5.173 1.00 95.50 123 ALA A CA 1
ATOM 929 C C . ALA A 1 123 ? 4.932 -1.147 -4.311 1.00 95.50 123 ALA A C 1
ATOM 931 O O . ALA A 1 123 ? 5.786 -2.035 -4.386 1.00 95.50 123 ALA A O 1
ATOM 932 N N . PHE A 1 124 ? 4.985 -0.159 -3.423 1.00 94.81 124 PHE A N 1
ATOM 933 C CA . PHE A 1 124 ? 5.927 -0.147 -2.317 1.00 94.81 124 PHE A CA 1
ATOM 934 C C . PHE A 1 124 ? 5.304 -0.644 -1.030 1.00 94.81 124 PHE A C 1
ATOM 936 O O . PHE A 1 124 ? 4.119 -0.448 -0.763 1.00 94.81 124 PHE A O 1
ATOM 943 N N . TYR A 1 125 ? 6.156 -1.238 -0.202 1.00 93.12 125 TYR A N 1
ATOM 944 C CA . TYR A 1 125 ? 5.863 -1.487 1.194 1.00 93.12 125 TYR A CA 1
ATOM 945 C C . TYR A 1 125 ? 7.126 -1.376 2.051 1.00 93.12 125 TYR A C 1
ATOM 947 O O . TYR A 1 125 ? 8.244 -1.654 1.606 1.00 93.12 125 TYR A O 1
ATOM 955 N N . ALA A 1 126 ? 6.950 -0.975 3.305 1.00 91.12 126 ALA A N 1
ATOM 956 C CA . ALA A 1 126 ? 8.000 -1.021 4.313 1.00 91.12 126 ALA A CA 1
ATOM 957 C C . ALA A 1 126 ? 7.414 -1.186 5.715 1.00 91.12 126 ALA A C 1
ATOM 959 O O . ALA A 1 126 ? 6.273 -0.807 5.989 1.00 91.12 126 ALA A O 1
ATOM 960 N N . ASN A 1 127 ? 8.231 -1.710 6.630 1.00 89.75 127 ASN A N 1
ATOM 961 C CA . ASN A 1 127 ? 7.875 -1.765 8.044 1.00 89.75 127 ASN A CA 1
ATOM 962 C C . ASN A 1 127 ? 7.648 -0.354 8.599 1.00 89.75 127 ASN A C 1
ATOM 964 O O . ASN A 1 127 ? 8.471 0.537 8.397 1.00 89.75 127 ASN A O 1
ATOM 968 N N . GLY A 1 128 ? 6.552 -0.172 9.332 1.00 86.31 128 GLY A N 1
ATOM 969 C CA . GLY A 1 128 ? 6.256 1.042 10.081 1.00 86.31 128 GLY A CA 1
ATOM 970 C C . GLY A 1 128 ? 6.183 0.766 11.580 1.00 86.31 128 GLY A C 1
ATOM 971 O O . GLY A 1 128 ? 5.805 -0.322 12.019 1.00 86.31 128 GLY A O 1
ATOM 972 N N . GLY A 1 129 ? 6.575 1.759 12.377 1.00 84.69 129 GLY A N 1
ATOM 973 C CA . GLY A 1 129 ? 6.345 1.762 13.818 1.00 84.69 129 GLY A CA 1
ATOM 974 C C . GLY A 1 129 ? 5.070 2.531 14.134 1.00 84.69 129 GLY A C 1
ATOM 975 O O . GLY A 1 129 ? 5.027 3.744 13.926 1.00 84.69 129 GLY A O 1
ATOM 976 N N . PHE A 1 130 ? 4.057 1.843 14.653 1.00 92.88 130 PHE A N 1
ATOM 977 C CA . PHE A 1 130 ? 2.760 2.441 14.952 1.00 92.88 130 PHE A CA 1
ATOM 978 C C . PHE A 1 130 ? 2.450 2.279 16.431 1.00 92.88 130 PHE A C 1
ATOM 980 O O . PHE A 1 130 ? 2.574 1.186 16.967 1.00 92.88 130 PHE A O 1
ATOM 987 N N . THR A 1 131 ? 2.059 3.357 17.094 1.00 92.88 131 THR A N 1
ATOM 988 C CA . THR A 1 131 ? 1.668 3.343 18.503 1.00 92.88 131 THR A CA 1
ATOM 989 C C . THR A 1 131 ? 0.212 3.765 18.618 1.00 92.88 131 THR A C 1
ATOM 991 O O . THR A 1 131 ? -0.148 4.824 18.107 1.00 92.88 131 THR A O 1
ATOM 994 N N . VAL A 1 132 ? -0.612 2.956 19.280 1.00 90.25 132 VAL A N 1
ATOM 995 C CA . VAL A 1 132 ? -2.036 3.230 19.536 1.00 90.25 132 VAL A CA 1
ATOM 996 C C . VAL A 1 132 ? -2.303 3.360 21.035 1.00 90.25 132 VAL A C 1
ATOM 998 O O . VAL A 1 132 ? -1.511 2.893 21.852 1.00 90.25 132 VAL A O 1
ATOM 1001 N N . GLY A 1 133 ? -3.428 3.979 21.394 1.00 78.31 133 GLY A N 1
ATOM 1002 C CA . GLY A 1 133 ? -3.865 4.153 22.783 1.00 78.31 133 GLY A CA 1
ATOM 1003 C C . GLY A 1 133 ? -3.841 5.607 23.262 1.00 78.31 133 GLY A C 1
ATOM 1004 O O . GLY A 1 133 ? -3.348 6.502 22.573 1.00 78.31 133 GLY A O 1
ATOM 1005 N N . ALA A 1 134 ? -4.433 5.838 24.435 1.00 65.31 134 ALA A N 1
ATOM 1006 C CA . ALA A 1 134 ? -4.453 7.134 25.109 1.00 65.31 134 ALA A CA 1
ATOM 1007 C C . ALA A 1 134 ? -3.214 7.326 26.001 1.00 65.31 134 ALA A C 1
ATOM 1009 O O . ALA A 1 134 ? -2.510 6.366 26.332 1.00 65.31 134 ALA A O 1
ATOM 1010 N N . ASP A 1 135 ? -2.972 8.574 26.401 1.00 58.72 135 ASP A N 1
ATOM 1011 C CA . ASP A 1 135 ? -1.857 8.949 27.268 1.00 58.72 135 ASP A CA 1
ATOM 1012 C C . ASP A 1 135 ? -1.919 8.155 28.588 1.00 58.72 135 ASP A C 1
ATOM 1014 O O . ASP A 1 135 ? -2.828 8.333 29.397 1.00 58.72 135 ASP A O 1
ATOM 1018 N N . GLY A 1 136 ? -0.971 7.228 28.771 1.00 60.44 136 GLY A N 1
ATOM 1019 C CA . GLY A 1 136 ? -0.849 6.377 29.964 1.00 60.44 136 GLY A CA 1
ATOM 1020 C C . GLY A 1 136 ? -0.622 4.887 29.682 1.00 60.44 136 GLY A C 1
ATOM 1021 O O . GLY A 1 136 ? -0.006 4.214 30.505 1.00 60.44 136 GLY A O 1
ATOM 1022 N N . ALA A 1 137 ? -1.043 4.374 28.519 1.00 75.75 137 ALA A N 1
ATOM 1023 C CA . ALA A 1 137 ? -0.803 2.979 28.120 1.00 75.75 137 ALA A CA 1
ATOM 1024 C C . ALA A 1 137 ? -0.611 2.820 26.593 1.00 75.75 137 ALA A C 1
ATOM 1026 O O . ALA A 1 137 ? -1.425 2.169 25.934 1.00 75.75 137 ALA A O 1
ATOM 1027 N N . PRO A 1 138 ? 0.438 3.426 26.002 1.00 85.25 138 PRO A N 1
ATOM 1028 C CA . PRO A 1 138 ? 0.711 3.291 24.576 1.00 85.25 138 PRO A CA 1
ATOM 1029 C C . PRO A 1 138 ? 1.104 1.852 24.216 1.00 85.25 138 PRO A C 1
ATOM 1031 O O . PRO A 1 138 ? 2.054 1.294 24.766 1.00 85.25 138 PRO A O 1
ATOM 1034 N N . GLU A 1 139 ? 0.411 1.272 23.240 1.00 90.19 139 GLU A N 1
ATOM 1035 C CA . GLU A 1 139 ? 0.722 -0.040 22.680 1.00 90.19 139 GLU A CA 1
ATOM 1036 C C . GLU A 1 139 ? 1.405 0.122 21.321 1.00 90.19 139 GLU A C 1
ATOM 1038 O O . GLU A 1 139 ? 0.891 0.798 20.427 1.00 90.19 139 GLU A O 1
ATOM 1043 N N . ARG A 1 140 ? 2.561 -0.524 21.135 1.00 92.38 140 ARG A N 1
ATOM 1044 C CA . ARG A 1 140 ? 3.266 -0.526 19.852 1.00 92.38 140 ARG A CA 1
ATOM 1045 C C . ARG A 1 140 ? 2.790 -1.682 18.981 1.00 92.38 140 ARG A C 1
ATOM 1047 O O . ARG A 1 140 ? 3.044 -2.847 19.274 1.00 92.38 140 ARG A O 1
ATOM 1054 N N . LEU A 1 141 ? 2.164 -1.337 17.869 1.00 93.75 141 LEU A N 1
ATOM 1055 C CA . LEU A 1 141 ? 1.713 -2.251 16.839 1.00 93.75 141 LEU A CA 1
ATOM 1056 C C . LEU A 1 141 ? 2.745 -2.369 15.723 1.00 93.75 141 LEU A C 1
ATOM 1058 O O . LEU A 1 141 ? 3.437 -1.418 15.342 1.00 93.75 141 LEU A O 1
ATOM 1062 N N . ARG A 1 142 ? 2.810 -3.573 15.165 1.00 94.31 142 ARG A N 1
ATOM 1063 C CA . ARG A 1 142 ? 3.559 -3.850 13.946 1.00 94.31 142 ARG A CA 1
ATOM 1064 C C . ARG A 1 142 ? 2.629 -3.627 12.767 1.00 94.31 142 ARG A C 1
ATOM 1066 O O . ARG A 1 142 ? 1.566 -4.233 12.698 1.00 94.31 142 ARG A O 1
ATOM 1073 N N . GLY A 1 143 ? 3.029 -2.765 11.852 1.00 95.19 143 GLY A N 1
ATOM 1074 C CA . GLY A 1 143 ? 2.243 -2.457 10.670 1.00 95.19 143 GLY A CA 1
ATOM 1075 C C . GLY A 1 143 ? 3.146 -2.143 9.499 1.00 95.19 143 GLY A C 1
ATOM 1076 O O . GLY A 1 143 ? 4.366 -2.029 9.664 1.00 95.19 143 GLY A O 1
ATOM 1077 N N . TRP A 1 144 ? 2.542 -1.934 8.341 1.00 95.75 144 TRP A N 1
ATOM 1078 C CA . TRP A 1 144 ? 3.253 -1.521 7.141 1.00 95.75 144 TRP A CA 1
ATOM 1079 C C . TRP A 1 144 ? 2.761 -0.193 6.604 1.00 95.75 144 TRP A C 1
ATOM 1081 O O . TRP A 1 144 ? 1.570 0.101 6.625 1.00 95.75 144 TRP A O 1
ATOM 1091 N N . ASN A 1 145 ? 3.700 0.577 6.071 1.00 95.75 145 ASN A N 1
ATOM 1092 C CA . ASN A 1 145 ? 3.365 1.635 5.139 1.00 95.75 145 ASN A CA 1
ATOM 1093 C C . ASN A 1 145 ? 3.365 1.026 3.736 1.00 95.75 145 ASN A C 1
ATOM 1095 O O . ASN A 1 145 ? 4.318 0.320 3.396 1.00 95.75 145 ASN A O 1
ATOM 1099 N N . VAL A 1 146 ? 2.318 1.264 2.948 1.00 96.88 146 VAL A N 1
ATOM 1100 C CA . VAL A 1 146 ? 2.143 0.678 1.610 1.00 96.88 146 VAL A CA 1
ATOM 1101 C C . VAL A 1 146 ? 1.640 1.712 0.612 1.00 96.88 146 VAL A C 1
ATOM 1103 O O . VAL A 1 146 ? 0.881 2.591 0.991 1.00 96.88 146 VAL A O 1
ATOM 1106 N N . THR A 1 147 ? 2.004 1.633 -0.665 1.00 97.19 147 THR A N 1
ATOM 1107 C CA . THR A 1 147 ? 1.324 2.463 -1.681 1.00 97.19 147 THR A CA 1
ATOM 1108 C C . THR A 1 147 ? -0.129 2.012 -1.857 1.00 97.19 147 THR A C 1
ATOM 1110 O O . THR A 1 147 ? -0.430 0.836 -1.618 1.00 97.19 147 THR A O 1
ATOM 1113 N N . PRO A 1 148 ? -1.046 2.892 -2.304 1.00 96.81 148 PRO A N 1
ATOM 1114 C CA . PRO A 1 148 ? -2.446 2.515 -2.507 1.00 96.81 148 PRO A CA 1
ATOM 1115 C C . PRO A 1 148 ? -2.650 1.308 -3.437 1.00 96.81 148 PRO A C 1
ATOM 1117 O O . PRO A 1 148 ? -3.521 0.468 -3.202 1.00 96.81 148 PRO A O 1
ATOM 1120 N N . SER A 1 149 ? -1.776 1.157 -4.435 1.00 96.44 149 SER A N 1
ATOM 1121 C CA . SER A 1 149 ? -1.724 0.020 -5.360 1.00 96.44 149 SER A CA 1
ATOM 1122 C C . SER A 1 149 ? -1.462 -1.340 -4.704 1.00 96.44 149 SER A C 1
ATOM 1124 O O . SER A 1 14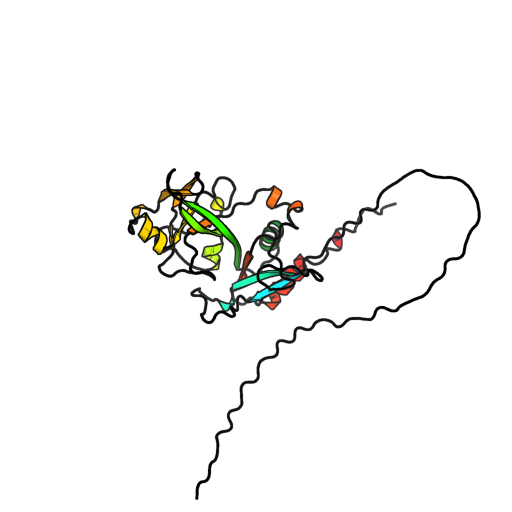9 ? -1.752 -2.368 -5.310 1.00 96.44 149 SER A O 1
ATOM 1126 N N . PHE A 1 150 ? -0.958 -1.400 -3.466 1.00 96.62 150 PHE A N 1
ATOM 1127 C CA . PHE A 1 150 ? -0.505 -2.644 -2.833 1.00 96.62 150 PHE A CA 1
ATOM 1128 C C . PHE A 1 150 ? -1.574 -3.742 -2.797 1.00 96.62 150 PHE A C 1
ATOM 1130 O O . PHE A 1 150 ? -1.323 -4.875 -3.207 1.00 96.62 150 PHE A O 1
ATOM 1137 N N . PHE A 1 151 ? -2.788 -3.426 -2.347 1.00 95.44 151 PHE A N 1
ATOM 1138 C CA . PHE A 1 151 ? -3.849 -4.433 -2.245 1.00 95.44 151 PHE A CA 1
ATOM 1139 C C . PHE A 1 151 ? -4.471 -4.782 -3.600 1.00 95.44 151 PHE A C 1
ATOM 1141 O O . PHE A 1 151 ? -4.872 -5.931 -3.798 1.00 95.44 151 PHE A O 1
ATOM 1148 N N . ARG A 1 152 ? -4.487 -3.836 -4.551 1.00 94.06 152 ARG A N 1
ATOM 1149 C CA . ARG A 1 152 ? -4.881 -4.099 -5.946 1.00 94.06 152 ARG A CA 1
ATOM 1150 C C . ARG A 1 152 ? -3.891 -5.046 -6.616 1.00 94.06 152 ARG A C 1
ATOM 1152 O O . ARG A 1 152 ? -4.303 -6.050 -7.189 1.00 94.06 152 ARG A O 1
ATOM 1159 N N . LEU A 1 153 ? -2.593 -4.810 -6.416 1.00 94.94 153 LEU A N 1
ATOM 1160 C CA . LEU A 1 153 ? -1.512 -5.688 -6.853 1.00 94.94 153 LEU A CA 1
ATOM 1161 C C . LEU A 1 153 ? -1.683 -7.090 -6.266 1.00 94.94 153 LEU A C 1
ATOM 1163 O O . LEU A 1 153 ? -1.613 -8.073 -6.997 1.00 94.94 153 LEU A O 1
ATOM 1167 N N . LEU A 1 154 ? -1.963 -7.229 -4.969 1.00 93.19 154 LEU A N 1
ATOM 1168 C CA . LEU A 1 154 ? -2.209 -8.550 -4.374 1.00 93.19 154 LEU A CA 1
ATOM 1169 C C . LEU A 1 154 ? -3.564 -9.159 -4.767 1.00 93.19 154 LEU A C 1
ATOM 1171 O O . LEU A 1 154 ? -3.752 -10.363 -4.589 1.00 93.19 154 LEU A O 1
ATOM 1175 N N . ARG A 1 155 ? -4.471 -8.358 -5.339 1.00 93.38 155 ARG A N 1
ATOM 1176 C CA . ARG A 1 155 ? -5.867 -8.705 -5.641 1.00 93.38 155 ARG A CA 1
ATOM 1177 C C . ARG A 1 155 ? -6.604 -9.240 -4.415 1.00 93.38 155 ARG A C 1
ATOM 1179 O O . ARG A 1 155 ? -7.303 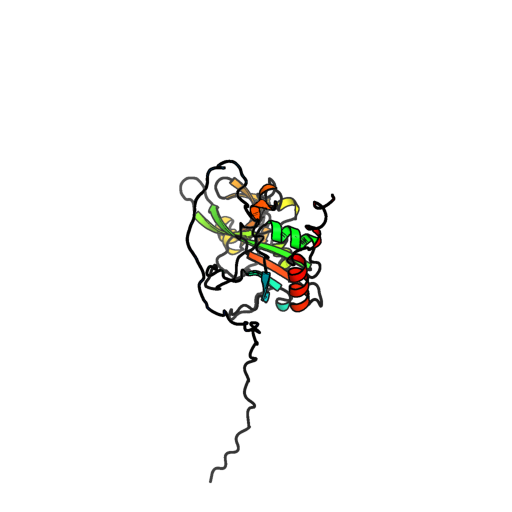-10.249 -4.484 1.00 93.38 155 ARG A O 1
ATOM 1186 N N . VAL A 1 156 ? -6.424 -8.560 -3.285 1.00 92.44 156 VAL A N 1
ATOM 1187 C CA . VAL A 1 156 ? -7.095 -8.896 -2.026 1.00 92.44 156 VAL A CA 1
ATOM 1188 C C . VAL A 1 156 ? -8.066 -7.784 -1.670 1.00 92.44 156 VAL A C 1
ATOM 1190 O O . VAL A 1 156 ? -7.684 -6.619 -1.583 1.00 92.44 156 VAL A O 1
ATOM 1193 N N . ALA A 1 157 ? -9.320 -8.165 -1.450 1.00 94.06 157 ALA A N 1
ATOM 1194 C CA . ALA A 1 157 ? -10.355 -7.272 -0.961 1.00 94.06 157 ALA A CA 1
ATOM 1195 C C . ALA A 1 157 ? -10.474 -7.380 0.569 1.00 94.06 157 ALA A C 1
ATOM 1197 O O . ALA A 1 157 ? -10.282 -8.469 1.121 1.00 94.06 157 ALA A O 1
ATOM 1198 N N . PRO A 1 158 ? -10.793 -6.280 1.266 1.00 96.88 158 PRO A N 1
ATOM 1199 C CA . PRO A 1 158 ? -11.125 -6.325 2.677 1.00 96.88 158 PRO A CA 1
ATOM 1200 C C . PRO A 1 158 ? -12.464 -7.041 2.882 1.00 96.88 158 PRO A C 1
ATOM 1202 O O . PRO A 1 158 ? -13.332 -7.018 2.011 1.00 96.88 158 PRO A O 1
ATOM 1205 N N . GLN A 1 159 ? -12.646 -7.647 4.053 1.00 97.19 159 GLN A N 1
ATOM 1206 C CA . GLN A 1 159 ? -13.937 -8.220 4.448 1.00 97.19 159 GLN A CA 1
ATOM 1207 C C . GLN A 1 159 ? -14.956 -7.143 4.849 1.00 97.19 159 GLN A C 1
ATOM 1209 O O . GLN A 1 159 ? -16.155 -7.397 4.826 1.00 97.19 159 GLN A O 1
ATOM 1214 N N . GLN A 1 160 ? -14.480 -5.946 5.214 1.00 97.81 160 GLN A N 1
ATOM 1215 C CA . GLN A 1 160 ? -15.303 -4.775 5.520 1.00 97.81 160 GLN A CA 1
ATOM 1216 C C . GLN A 1 160 ? -14.647 -3.504 4.981 1.00 97.81 160 GLN A C 1
ATOM 1218 O O . GLN A 1 160 ? -13.437 -3.327 5.118 1.00 97.81 160 GLN A O 1
ATOM 1223 N N . GLY A 1 161 ? -15.442 -2.586 4.432 1.00 97.62 161 GLY A N 1
ATOM 1224 C CA . GLY A 1 161 ? -14.949 -1.313 3.902 1.00 97.62 161 GLY A CA 1
ATOM 1225 C C . GLY A 1 161 ? -14.254 -1.456 2.546 1.00 97.62 161 GLY A C 1
ATOM 1226 O O . GLY A 1 161 ? -14.727 -2.182 1.673 1.00 97.62 161 GLY A O 1
ATOM 1227 N N . ARG A 1 162 ? -13.149 -0.732 2.348 1.00 97.69 162 ARG A N 1
ATOM 1228 C CA . ARG A 1 162 ? -12.419 -0.667 1.071 1.00 97.69 162 ARG A CA 1
ATOM 1229 C C . ARG A 1 162 ? -10.908 -0.632 1.265 1.00 97.69 162 ARG A C 1
ATOM 1231 O O . ARG A 1 162 ? -10.420 -0.296 2.339 1.00 97.69 162 ARG A O 1
ATOM 1238 N N . VAL A 1 163 ? -10.175 -0.945 0.198 1.00 97.25 163 VAL A N 1
ATOM 1239 C CA . VAL A 1 163 ? -8.733 -0.676 0.130 1.00 97.25 163 VAL A CA 1
ATOM 1240 C C . VAL A 1 163 ? -8.461 0.820 -0.082 1.00 97.25 163 VAL A C 1
ATOM 1242 O O . VAL A 1 163 ? -9.386 1.613 -0.295 1.00 97.25 163 VAL A O 1
ATOM 1245 N N . PHE A 1 164 ? -7.185 1.202 -0.031 1.00 98.12 164 PHE A N 1
ATOM 1246 C CA . PHE A 1 164 ? -6.760 2.570 -0.308 1.00 98.12 164 PHE A CA 1
ATOM 1247 C C . PHE A 1 164 ? -7.027 2.984 -1.761 1.00 98.12 164 PHE A C 1
ATOM 1249 O O . PHE A 1 164 ? -6.892 2.176 -2.686 1.00 98.12 164 PHE A O 1
ATOM 1256 N N . VAL A 1 165 ? -7.382 4.254 -1.948 1.00 96.69 165 VAL A N 1
ATOM 1257 C CA . VAL A 1 165 ? -7.484 4.907 -3.265 1.00 96.69 165 VAL A CA 1
ATOM 1258 C C . VAL A 1 165 ? -6.231 5.736 -3.548 1.00 96.69 165 VAL A C 1
ATOM 1260 O O . VAL A 1 165 ? -5.464 6.031 -2.633 1.00 96.69 165 VAL A O 1
ATOM 1263 N N . GLU A 1 166 ? -5.980 6.073 -4.812 1.00 94.88 166 GLU A N 1
ATOM 1264 C CA . GLU A 1 166 ? -4.701 6.668 -5.226 1.00 94.88 166 GLU A CA 1
ATOM 1265 C C . GLU A 1 166 ? -4.452 8.036 -4.574 1.00 94.88 166 GLU A C 1
ATOM 1267 O O . GLU A 1 166 ? -3.334 8.341 -4.170 1.00 94.88 166 GLU A O 1
ATOM 1272 N N . GLU A 1 167 ? -5.513 8.812 -4.353 1.00 96.19 167 GLU A N 1
ATOM 1273 C CA . GLU A 1 167 ? -5.471 10.126 -3.709 1.00 96.19 167 GLU A CA 1
ATOM 1274 C C . GLU A 1 167 ? -5.022 10.059 -2.242 1.00 96.19 167 GLU A C 1
ATOM 1276 O O . GLU A 1 167 ? -4.548 11.054 -1.695 1.00 96.19 167 GLU A O 1
ATOM 1281 N N . GLU A 1 168 ? -5.154 8.896 -1.595 1.00 96.69 168 GLU A N 1
ATOM 1282 C CA . GLU A 1 168 ? -4.672 8.644 -0.230 1.00 96.69 168 GLU A CA 1
ATOM 1283 C C . GLU A 1 168 ? -3.160 8.365 -0.202 1.00 96.69 168 GLU A C 1
ATOM 1285 O O . GLU A 1 168 ? -2.563 8.306 0.871 1.00 96.69 168 GLU A O 1
ATOM 1290 N N . GLY A 1 169 ? -2.530 8.231 -1.374 1.00 94.50 169 GLY A N 1
ATOM 1291 C CA . GLY A 1 169 ? -1.080 8.226 -1.558 1.00 94.50 169 GLY A CA 1
ATOM 1292 C C . GLY A 1 169 ? -0.466 9.623 -1.703 1.00 94.50 169 GLY A C 1
ATOM 1293 O O . GLY A 1 169 ? 0.731 9.740 -1.960 1.00 94.50 169 GLY A O 1
ATOM 1294 N N . GLU A 1 170 ? -1.252 10.690 -1.533 1.00 94.38 170 GLU A N 1
ATOM 1295 C CA . GLU A 1 170 ? -0.769 12.071 -1.591 1.00 94.38 170 GLU A CA 1
ATOM 1296 C C . GLU A 1 170 ? -0.627 12.701 -0.201 1.00 94.38 170 GLU A C 1
ATOM 1298 O O . GLU A 1 170 ? -1.334 12.372 0.759 1.00 94.38 170 GLU A O 1
ATOM 1303 N N . ILE A 1 171 ? 0.324 13.632 -0.085 1.00 94.75 171 ILE A N 1
ATOM 1304 C CA . ILE A 1 171 ? 0.630 14.302 1.181 1.00 94.75 171 ILE A CA 1
ATOM 1305 C C . ILE A 1 171 ? -0.598 15.082 1.665 1.00 94.75 171 ILE A C 1
ATOM 1307 O O . ILE A 1 171 ? -1.139 15.928 0.964 1.00 94.75 171 ILE A O 1
ATOM 1311 N N . GLY A 1 172 ? -1.005 14.813 2.904 1.00 93.94 172 GLY A N 1
ATOM 1312 C CA . GLY A 1 172 ? -2.188 15.386 3.544 1.00 93.94 172 GLY A CA 1
ATOM 1313 C C . GLY A 1 172 ? -3.385 14.433 3.578 1.00 93.94 172 GLY A C 1
ATOM 1314 O O . GLY A 1 172 ? -4.200 14.540 4.492 1.00 93.94 172 GLY A O 1
ATOM 1315 N N . ASN A 1 173 ? -3.454 13.462 2.663 1.00 95.38 173 ASN A N 1
ATOM 1316 C CA . ASN A 1 173 ? -4.583 12.534 2.537 1.00 95.38 173 ASN A CA 1
ATOM 1317 C C . ASN A 1 173 ? -4.288 11.126 3.073 1.00 95.38 173 ASN A C 1
ATOM 1319 O O . ASN A 1 173 ? -5.198 10.309 3.205 1.00 95.38 173 ASN A O 1
ATOM 1323 N N . GLN A 1 174 ? -3.038 10.849 3.443 1.00 95.25 174 GLN A N 1
ATOM 1324 C CA . GLN A 1 174 ? -2.561 9.528 3.850 1.00 95.25 174 GLN A CA 1
ATOM 1325 C C . GLN A 1 174 ? -3.005 9.072 5.249 1.00 95.25 174 GLN A C 1
ATOM 1327 O O . GLN A 1 174 ? -2.602 8.013 5.728 1.00 95.25 174 GLN A O 1
ATOM 1332 N N . PHE A 1 175 ? -3.820 9.861 5.951 1.00 97.06 175 PHE A N 1
ATOM 1333 C CA . PHE A 1 175 ? -4.278 9.567 7.313 1.00 97.06 175 PHE A CA 1
ATOM 1334 C C . PHE A 1 175 ? -5.422 8.543 7.332 1.00 97.06 175 PHE A C 1
ATOM 1336 O O . PHE A 1 175 ? -6.492 8.781 7.892 1.00 97.06 175 PHE A O 1
ATOM 1343 N N . LYS A 1 176 ? -5.192 7.393 6.696 1.00 98.19 176 LYS A N 1
ATOM 1344 C CA . LYS A 1 176 ? -6.120 6.265 6.578 1.00 98.19 176 LYS A CA 1
ATOM 1345 C C . LYS A 1 176 ? -5.472 4.997 7.103 1.00 98.19 176 LYS A C 1
ATOM 1347 O O . LYS A 1 176 ? -4.253 4.846 7.047 1.00 98.19 176 LYS A O 1
ATOM 1352 N N . VAL A 1 177 ? -6.274 4.075 7.614 1.00 98.31 177 VAL A N 1
ATOM 1353 C CA . VAL A 1 177 ? -5.771 2.811 8.147 1.00 98.31 177 VAL A CA 1
ATOM 1354 C C . VAL A 1 177 ? -6.663 1.644 7.746 1.00 98.31 177 VAL A C 1
ATOM 1356 O O . VAL A 1 177 ? -7.890 1.711 7.817 1.00 98.31 177 VAL A O 1
ATOM 1359 N N . LEU A 1 178 ? -6.020 0.556 7.336 1.00 98.44 178 LEU A N 1
ATOM 1360 C CA . LEU A 1 178 ? -6.624 -0.766 7.212 1.00 98.44 178 LEU A CA 1
ATOM 1361 C C . LEU A 1 178 ? -6.197 -1.606 8.409 1.00 98.44 178 LEU A C 1
ATOM 1363 O O . LEU A 1 178 ? -5.013 -1.638 8.749 1.00 98.44 178 LEU A O 1
ATOM 1367 N N . LEU A 1 179 ? -7.142 -2.298 9.037 1.00 98.00 179 LEU A N 1
ATOM 1368 C CA . LEU A 1 179 ? -6.871 -3.157 10.190 1.00 98.00 179 LEU A CA 1
ATOM 1369 C C . LEU A 1 179 ? -6.809 -4.625 9.770 1.00 98.00 179 LEU A C 1
ATOM 1371 O O . LEU A 1 179 ? -7.516 -5.056 8.862 1.00 98.00 179 LEU A O 1
ATOM 1375 N N . SER A 1 180 ? -5.985 -5.415 10.452 1.00 97.50 180 SER A N 1
ATOM 1376 C CA . SER A 1 180 ? -6.144 -6.873 10.444 1.00 97.50 180 SER A CA 1
ATOM 1377 C C . SER A 1 180 ? -7.427 -7.258 11.180 1.00 97.50 180 SER A C 1
ATOM 1379 O O . SER A 1 180 ? -7.828 -6.563 12.118 1.00 97.50 180 SER A O 1
ATOM 1381 N N . ASP A 1 181 ? -8.035 -8.384 10.801 1.00 97.12 181 ASP A N 1
ATOM 1382 C CA . ASP A 1 181 ? -9.186 -8.940 11.518 1.00 97.12 181 ASP A CA 1
ATOM 1383 C C . ASP A 1 181 ? -8.904 -9.070 13.026 1.00 97.12 181 ASP A C 1
ATOM 1385 O O . ASP A 1 181 ? -9.638 -8.520 13.840 1.00 97.12 181 ASP A O 1
ATOM 1389 N N . ALA A 1 182 ? -7.764 -9.659 13.405 1.00 96.00 182 ALA A N 1
ATOM 1390 C CA . ALA A 1 182 ? -7.389 -9.845 14.807 1.00 96.00 182 ALA A CA 1
ATOM 1391 C C . ALA A 1 182 ? -7.298 -8.525 15.599 1.00 96.00 182 ALA A C 1
ATOM 1393 O O . ALA A 1 182 ? -7.716 -8.462 16.757 1.00 96.00 182 ALA A O 1
ATOM 1394 N N . LEU A 1 183 ? -6.765 -7.456 14.992 1.00 95.75 183 LEU A N 1
ATOM 1395 C CA . LEU A 1 183 ? -6.698 -6.143 15.638 1.00 95.75 183 LEU A CA 1
ATOM 1396 C C . LEU A 1 183 ? -8.089 -5.515 15.775 1.00 95.75 183 LEU A C 1
ATOM 1398 O O . LEU A 1 183 ? -8.407 -4.954 16.823 1.00 95.75 183 LEU A O 1
ATOM 1402 N N . TRP A 1 184 ? -8.914 -5.624 14.734 1.00 97.25 184 TRP A N 1
ATOM 1403 C CA . TRP A 1 184 ? -10.286 -5.127 14.741 1.00 97.25 184 TRP A CA 1
ATOM 1404 C C . TRP A 1 184 ? -11.156 -5.852 15.777 1.00 97.25 184 TRP A C 1
ATOM 1406 O O . TRP A 1 184 ? -11.836 -5.196 16.565 1.00 97.25 184 TRP A O 1
ATOM 1416 N N . GLN A 1 185 ? -11.056 -7.180 15.871 1.00 97.06 185 GLN A N 1
ATOM 1417 C CA . GLN A 1 185 ? -11.708 -7.980 16.912 1.00 97.06 185 GLN A CA 1
ATOM 1418 C C . GLN A 1 185 ? -11.267 -7.548 18.314 1.00 97.06 185 GLN A C 1
ATOM 1420 O O . GLN A 1 185 ? -12.092 -7.353 19.202 1.00 97.06 185 GLN A O 1
ATOM 1425 N N . ARG A 1 186 ? -9.965 -7.337 18.523 1.00 95.00 186 ARG A N 1
ATOM 1426 C CA . ARG A 1 186 ? -9.430 -6.967 19.838 1.00 95.00 186 ARG A CA 1
ATOM 1427 C C . ARG A 1 186 ? -9.825 -5.559 20.286 1.00 95.00 186 ARG A C 1
ATOM 1429 O O . ARG A 1 186 ? -10.132 -5.372 21.458 1.00 95.00 186 ARG A O 1
ATOM 1436 N N . LEU A 1 187 ? -9.757 -4.572 19.391 1.00 92.88 187 LEU A N 1
ATOM 1437 C CA . LEU A 1 187 ? -9.983 -3.163 19.740 1.00 92.88 187 LEU A CA 1
ATOM 1438 C C . LEU A 1 187 ? -11.449 -2.739 19.633 1.00 92.88 187 LEU A C 1
ATOM 1440 O O . LEU A 1 187 ? -11.875 -1.844 20.358 1.00 92.88 187 LEU A O 1
ATOM 1444 N N . PHE A 1 188 ? -12.210 -3.366 18.739 1.00 95.31 188 PHE A N 1
ATOM 1445 C CA . PHE A 1 188 ? -13.577 -2.965 18.410 1.00 95.31 188 PHE A CA 1
ATOM 1446 C C . PHE A 1 188 ? -14.589 -4.104 18.572 1.00 95.31 188 PHE A C 1
ATOM 1448 O O . PHE A 1 188 ? -15.736 -3.933 18.178 1.00 95.31 188 PHE A O 1
ATOM 1455 N N . ALA A 1 189 ? -14.195 -5.255 19.131 1.00 96.81 189 ALA A N 1
ATOM 1456 C CA . ALA A 1 189 ? -15.067 -6.420 19.330 1.00 96.81 189 ALA A CA 1
ATOM 1457 C C . ALA A 1 189 ? -15.774 -6.900 18.044 1.00 96.81 189 ALA A C 1
ATOM 1459 O O . ALA A 1 189 ? -16.883 -7.427 18.106 1.00 96.81 189 ALA A O 1
ATOM 1460 N N . GLY A 1 190 ? -15.159 -6.674 16.876 1.00 96.12 190 GLY A N 1
ATOM 1461 C CA . GLY A 1 190 ? -15.767 -7.014 15.590 1.00 96.12 190 GLY A CA 1
ATOM 1462 C C . GLY A 1 190 ? -16.933 -6.099 15.189 1.00 96.12 190 GLY A C 1
ATOM 1463 O O . GLY A 1 190 ? -17.761 -6.492 14.369 1.00 96.12 190 GLY A O 1
ATOM 1464 N N . ASP A 1 191 ? -17.032 -4.890 15.756 1.00 97.44 191 ASP A N 1
ATOM 1465 C CA . ASP A 1 191 ? -18.071 -3.916 15.409 1.00 97.44 191 ASP A CA 1
ATOM 1466 C C . ASP A 1 191 ? -17.863 -3.379 13.976 1.00 97.44 191 ASP A C 1
ATOM 1468 O O . ASP A 1 191 ? -16.862 -2.694 13.717 1.00 97.44 191 ASP A O 1
ATOM 1472 N N . PRO A 1 192 ? -18.786 -3.634 13.023 1.00 95.81 192 PRO A N 1
ATOM 1473 C CA . PRO A 1 192 ? -18.678 -3.107 11.662 1.00 95.81 192 PRO A CA 1
ATOM 1474 C C . PRO A 1 192 ? -18.729 -1.576 11.621 1.00 95.81 192 PRO A C 1
ATOM 1476 O O . PRO A 1 192 ? -18.175 -0.978 10.700 1.00 95.81 192 PRO A O 1
ATOM 1479 N N . ALA A 1 193 ? -19.308 -0.926 12.638 1.00 97.00 193 ALA A N 1
ATOM 1480 C CA . ALA A 1 193 ? -19.299 0.527 12.756 1.00 97.00 193 ALA A CA 1
ATOM 1481 C C . ALA A 1 193 ? -17.914 1.093 13.122 1.00 97.00 193 ALA A C 1
ATOM 1483 O O . ALA A 1 193 ? -17.790 2.300 13.308 1.00 97.00 193 ALA A O 1
ATOM 1484 N N . ALA A 1 194 ? -16.871 0.266 13.266 1.00 97.06 194 ALA A N 1
ATOM 1485 C CA . ALA A 1 194 ? -15.488 0.737 13.352 1.00 97.06 194 ALA A CA 1
ATOM 1486 C C . ALA A 1 194 ? -15.003 1.374 12.039 1.00 97.06 194 ALA A C 1
ATOM 1488 O O . ALA A 1 194 ? -14.221 2.321 12.079 1.00 97.06 194 ALA A O 1
ATOM 1489 N N . VAL A 1 195 ? -15.470 0.888 10.884 1.00 98.31 195 VAL A N 1
ATOM 1490 C CA . VAL A 1 195 ? -15.135 1.487 9.585 1.00 98.31 195 VAL A CA 1
ATOM 1491 C C . VAL A 1 195 ? -15.785 2.872 9.484 1.00 98.31 195 VAL A C 1
ATOM 1493 O O . VAL A 1 195 ? -16.968 3.033 9.772 1.00 98.31 195 VAL A O 1
ATOM 1496 N N . GLY A 1 196 ? -14.998 3.878 9.107 1.00 97.69 196 GLY A N 1
ATOM 1497 C CA . GLY A 1 196 ? -15.367 5.295 9.097 1.00 97.69 196 GLY A CA 1
ATOM 1498 C C . GLY A 1 196 ? -15.104 6.031 10.418 1.00 97.69 196 GLY A C 1
ATOM 1499 O O . GLY A 1 196 ? -15.229 7.253 10.459 1.00 97.69 196 GLY A O 1
ATOM 1500 N N . LYS A 1 197 ? -14.721 5.334 11.501 1.00 96.56 197 LYS A N 1
ATOM 1501 C CA . LYS A 1 197 ? -14.284 5.976 12.754 1.00 96.56 197 LYS A CA 1
ATOM 1502 C C . LYS A 1 197 ? -12.800 6.329 12.709 1.00 96.56 197 LYS A C 1
ATOM 1504 O O . LYS A 1 197 ? -12.017 5.756 11.950 1.00 96.56 197 LYS A O 1
ATOM 1509 N N . GLU A 1 198 ? -12.405 7.245 13.585 1.00 95.56 198 GLU A N 1
ATOM 1510 C CA . GLU A 1 198 ? -11.004 7.602 13.786 1.00 95.56 198 GLU A CA 1
ATOM 1511 C C . GLU A 1 198 ? -10.329 6.720 14.844 1.00 95.56 198 GLU A C 1
ATOM 1513 O O . GLU A 1 198 ? -10.885 6.434 15.906 1.00 95.56 198 GLU A O 1
ATOM 1518 N N . MET A 1 199 ? -9.077 6.353 14.580 1.00 93.19 199 MET A N 1
ATOM 1519 C CA . MET A 1 199 ? -8.151 5.753 15.532 1.00 93.19 199 MET A CA 1
ATOM 1520 C C . MET A 1 199 ? -6.912 6.640 15.652 1.00 93.19 199 MET A C 1
ATOM 1522 O O . MET A 1 199 ? -6.337 7.070 14.653 1.00 93.19 199 MET A O 1
ATOM 1526 N N . ARG A 1 200 ? -6.464 6.906 16.883 1.00 93.69 200 ARG A N 1
ATOM 1527 C CA . ARG A 1 200 ? -5.220 7.650 17.110 1.00 93.69 200 ARG A CA 1
ATOM 1528 C C . ARG A 1 200 ? -4.018 6.728 16.929 1.00 93.69 200 ARG A C 1
ATOM 1530 O O . ARG A 1 200 ? -3.865 5.761 17.671 1.00 93.69 200 ARG A O 1
ATOM 1537 N N . ILE A 1 201 ? -3.152 7.068 15.978 1.00 94.19 201 ILE A N 1
ATOM 1538 C CA . ILE A 1 201 ? -1.891 6.378 15.702 1.00 94.19 201 ILE A CA 1
ATOM 1539 C C . ILE A 1 201 ? -0.763 7.402 15.757 1.00 94.19 201 ILE A C 1
ATOM 1541 O O . ILE A 1 201 ? -0.806 8.418 15.063 1.00 94.19 201 ILE A O 1
ATOM 1545 N N . ASN A 1 202 ? 0.250 7.162 16.591 1.00 92.00 202 ASN A N 1
ATOM 1546 C CA . ASN A 1 202 ? 1.353 8.101 16.829 1.00 92.00 202 ASN A CA 1
ATOM 1547 C C . ASN A 1 202 ? 0.834 9.521 17.146 1.00 92.00 202 ASN A C 1
ATOM 1549 O O . ASN A 1 202 ? 1.312 10.516 16.600 1.00 92.00 202 ASN A O 1
ATOM 1553 N N . SER A 1 203 ? -0.205 9.592 17.985 1.00 89.06 203 SER A N 1
ATOM 1554 C CA . SER A 1 203 ? -0.893 10.826 18.395 1.00 89.06 203 SER A CA 1
ATOM 1555 C C . SER A 1 203 ? -1.579 11.622 17.273 1.00 89.06 203 SER A C 1
ATOM 1557 O O . SER A 1 203 ? -1.986 12.764 17.500 1.00 89.06 203 SER A O 1
ATOM 1559 N N . ARG A 1 204 ? -1.767 11.031 16.086 1.00 92.56 204 ARG A N 1
ATOM 1560 C CA . ARG A 1 204 ? -2.504 11.618 14.955 1.00 92.56 204 ARG A CA 1
ATOM 1561 C C . ARG A 1 204 ? -3.778 10.819 14.663 1.00 92.56 204 ARG A C 1
ATOM 1563 O O . ARG A 1 204 ? -3.752 9.601 14.831 1.00 92.56 204 ARG A O 1
ATOM 1570 N N . PRO A 1 205 ? -4.883 11.466 14.260 1.00 95.06 205 PRO A N 1
ATOM 1571 C CA . PRO A 1 205 ? -6.094 10.758 13.858 1.00 95.06 205 PRO A CA 1
ATOM 1572 C C . PRO A 1 205 ? -5.888 10.078 12.497 1.00 95.06 205 PRO A C 1
ATOM 1574 O O . PRO A 1 205 ? -5.341 10.687 11.581 1.00 95.06 205 PRO A O 1
ATOM 1577 N N . TYR A 1 206 ? -6.310 8.820 12.387 1.00 97.50 206 TYR A N 1
ATOM 1578 C CA . TYR A 1 206 ? -6.399 8.060 11.140 1.00 97.50 206 TYR A CA 1
ATOM 1579 C C . TYR A 1 206 ? -7.814 7.510 10.999 1.00 97.50 206 TYR A C 1
ATOM 1581 O O . TYR A 1 206 ? -8.332 6.917 11.942 1.00 97.50 206 TYR A O 1
ATOM 1589 N N . GLU A 1 207 ? -8.426 7.654 9.829 1.00 98.25 207 GLU A N 1
ATOM 1590 C CA . GLU A 1 207 ? -9.732 7.049 9.549 1.00 98.25 207 GLU A CA 1
ATOM 1591 C C . GLU A 1 207 ? -9.570 5.564 9.207 1.00 98.25 207 GLU A C 1
ATOM 1593 O O . GLU A 1 207 ? -8.765 5.197 8.347 1.00 98.25 207 GLU A O 1
ATOM 1598 N N . ILE A 1 208 ? -10.351 4.703 9.856 1.00 98.44 208 ILE A N 1
ATOM 1599 C CA . ILE A 1 208 ? -10.403 3.276 9.541 1.00 98.44 208 ILE A CA 1
ATOM 1600 C C . ILE A 1 208 ? -11.212 3.094 8.257 1.00 98.44 208 ILE A C 1
ATOM 1602 O O . ILE A 1 208 ? -12.431 3.223 8.271 1.00 98.44 208 ILE A O 1
ATOM 1606 N N . VAL A 1 209 ? -10.558 2.756 7.147 1.00 98.50 209 VAL A N 1
ATOM 1607 C CA . VAL A 1 209 ? -11.233 2.606 5.840 1.00 98.50 209 VAL A CA 1
ATOM 1608 C C . VAL A 1 209 ? -11.653 1.170 5.534 1.00 98.50 209 VAL A C 1
ATOM 1610 O O . VAL A 1 209 ? -12.477 0.941 4.648 1.00 98.50 209 VAL A O 1
ATOM 1613 N N . GLY A 1 210 ? -11.133 0.196 6.284 1.00 98.25 210 GLY A N 1
ATOM 1614 C CA . GLY A 1 210 ? -11.543 -1.194 6.145 1.00 98.25 210 GLY A CA 1
ATOM 1615 C C . GLY A 1 210 ? -10.833 -2.172 7.078 1.00 98.25 210 GLY A C 1
ATOM 1616 O O . GLY A 1 210 ? -9.950 -1.809 7.862 1.00 98.25 210 GLY A O 1
ATOM 1617 N N . VAL A 1 211 ? -11.215 -3.439 6.947 1.00 98.44 211 VAL A N 1
ATOM 1618 C CA . VAL A 1 211 ? -10.668 -4.569 7.703 1.00 98.44 211 VAL A CA 1
ATOM 1619 C C . VAL A 1 211 ? -10.309 -5.691 6.736 1.00 98.44 211 VAL A C 1
ATOM 1621 O O . VAL A 1 211 ? -11.146 -6.128 5.946 1.00 98.44 211 VAL A O 1
ATOM 1624 N N . MET A 1 212 ? -9.067 -6.165 6.789 1.00 97.31 212 MET A N 1
ATOM 1625 C CA . MET A 1 212 ? -8.591 -7.274 5.962 1.00 97.31 212 MET A CA 1
ATOM 1626 C C . MET A 1 212 ? -9.210 -8.608 6.406 1.00 97.31 212 MET A C 1
ATOM 1628 O O . MET A 1 212 ? -9.524 -8.749 7.588 1.00 97.31 212 MET A O 1
ATOM 1632 N N . PRO A 1 213 ? -9.370 -9.591 5.497 1.00 95.38 213 PRO A N 1
ATOM 1633 C CA . PRO A 1 213 ? -9.943 -10.891 5.837 1.00 95.38 213 PRO A CA 1
ATOM 1634 C C . PRO A 1 213 ? -9.170 -11.611 6.944 1.00 95.38 213 PRO A C 1
ATOM 1636 O O . PRO A 1 213 ? -7.955 -11.430 7.093 1.00 95.38 213 PRO A O 1
ATOM 1639 N N . GLU A 1 214 ? -9.865 -12.481 7.674 1.00 93.38 214 GLU A N 1
ATOM 1640 C CA . GLU A 1 214 ? -9.247 -13.361 8.664 1.00 93.38 214 GLU A CA 1
ATOM 1641 C C . GLU A 1 214 ? -8.068 -14.144 8.058 1.00 93.38 214 GLU A C 1
ATOM 1643 O O . GLU A 1 214 ? -8.128 -14.669 6.944 1.00 93.38 214 GLU A O 1
ATOM 1648 N N . GLY A 1 215 ? -6.950 -14.193 8.787 1.00 86.44 215 GLY A N 1
ATOM 1649 C CA . GLY A 1 215 ? -5.753 -14.919 8.364 1.00 86.44 215 GLY A CA 1
ATOM 1650 C C . GLY A 1 215 ? -4.977 -14.284 7.204 1.00 86.44 215 GLY A C 1
ATOM 1651 O O . GLY A 1 215 ? -3.964 -14.860 6.790 1.00 86.44 215 GLY A O 1
ATOM 1652 N N . PHE A 1 216 ? -5.388 -13.111 6.698 1.00 90.38 216 PHE A N 1
ATOM 1653 C CA . PHE A 1 216 ? -4.614 -12.383 5.696 1.00 90.38 216 PHE A CA 1
ATOM 1654 C C . PHE A 1 216 ? -3.210 -12.071 6.224 1.00 90.38 216 PHE A C 1
ATOM 1656 O O . PHE A 1 216 ? -3.030 -11.433 7.261 1.00 90.38 216 PHE A O 1
ATOM 1663 N N . ALA A 1 217 ? -2.202 -12.513 5.477 1.00 85.44 217 ALA A N 1
ATOM 1664 C CA . ALA A 1 217 ? -0.805 -12.243 5.760 1.00 85.44 217 ALA A CA 1
ATOM 1665 C C . ALA A 1 217 ? -0.007 -12.215 4.456 1.00 85.44 217 ALA A C 1
ATOM 1667 O O . ALA A 1 217 ? -0.177 -13.074 3.589 1.00 85.44 217 ALA A O 1
ATOM 1668 N N . PHE A 1 218 ? 0.924 -11.270 4.350 1.00 82.25 218 PHE A N 1
ATOM 1669 C CA . PHE A 1 218 ? 1.866 -11.190 3.238 1.00 82.25 218 PHE A CA 1
ATOM 1670 C C . PHE A 1 218 ? 3.281 -11.193 3.805 1.00 82.25 218 PHE A C 1
ATOM 1672 O O . PHE A 1 218 ? 3.681 -10.230 4.434 1.00 82.25 218 PHE A O 1
ATOM 1679 N N . THR A 1 219 ? 4.049 -12.270 3.625 1.00 79.44 219 THR A N 1
ATOM 1680 C CA . THR A 1 219 ? 5.439 -12.469 4.123 1.00 79.44 219 THR A CA 1
ATOM 1681 C C . THR A 1 219 ? 5.683 -12.378 5.645 1.00 79.44 219 THR A C 1
ATOM 1683 O O . THR A 1 219 ? 6.597 -13.034 6.136 1.00 79.44 219 THR A O 1
ATOM 1686 N N . ASP A 1 220 ? 4.864 -11.649 6.404 1.00 83.75 220 ASP A N 1
ATOM 1687 C CA . ASP A 1 220 ? 4.898 -11.502 7.858 1.00 83.75 220 ASP A CA 1
ATOM 1688 C C . ASP A 1 220 ? 3.466 -11.588 8.407 1.00 83.75 220 ASP A C 1
ATOM 1690 O O . ASP A 1 220 ? 2.595 -10.797 8.051 1.00 83.75 220 ASP A O 1
ATOM 1694 N N . ARG A 1 221 ? 3.218 -12.579 9.270 1.00 85.75 221 ARG A N 1
ATOM 1695 C CA . ARG A 1 221 ? 1.898 -12.836 9.874 1.00 85.75 221 ARG A CA 1
ATOM 1696 C C . ARG A 1 221 ? 1.584 -11.917 11.055 1.00 85.75 221 ARG A C 1
ATOM 1698 O O . ARG A 1 221 ? 0.466 -11.938 11.547 1.00 85.75 221 ARG A O 1
ATOM 1705 N N . ASN A 1 222 ? 2.557 -11.133 11.518 1.00 89.06 222 ASN A N 1
ATOM 1706 C CA . ASN A 1 222 ? 2.404 -10.266 12.688 1.00 89.06 222 ASN A CA 1
ATOM 1707 C C . ASN A 1 222 ? 2.026 -8.825 12.318 1.00 89.06 222 ASN A C 1
ATOM 1709 O O . ASN A 1 222 ? 2.029 -7.955 13.189 1.00 89.06 222 ASN A O 1
ATOM 1713 N N . VAL A 1 223 ? 1.772 -8.544 11.037 1.00 93.94 223 VAL A N 1
ATOM 1714 C CA . VAL A 1 223 ? 1.310 -7.230 10.577 1.00 93.94 223 VAL A CA 1
ATOM 1715 C C . VAL A 1 223 ? -0.141 -7.051 11.007 1.00 93.94 223 VAL A C 1
ATOM 1717 O O . VAL A 1 223 ? -1.009 -7.832 10.633 1.00 93.94 223 VAL A O 1
ATOM 1720 N N . GLN A 1 224 ? -0.392 -6.026 11.815 1.00 95.56 224 GLN A N 1
ATOM 1721 C CA . GLN A 1 224 ? -1.691 -5.777 12.436 1.00 95.56 224 GLN A CA 1
ATOM 1722 C C . GLN A 1 224 ? -2.472 -4.649 11.759 1.00 95.56 224 GLN A C 1
ATOM 1724 O O . GLN A 1 224 ? -3.691 -4.591 11.918 1.00 95.56 224 GLN A O 1
ATOM 1729 N N . LEU A 1 225 ? -1.789 -3.761 11.031 1.00 97.38 225 LEU A N 1
ATOM 1730 C CA . LEU A 1 225 ? -2.397 -2.647 10.308 1.00 97.38 225 LEU A CA 1
ATOM 1731 C C . LEU A 1 225 ? -1.548 -2.202 9.112 1.00 97.38 225 LEU A C 1
ATOM 1733 O O . LEU A 1 225 ? -0.340 -2.457 9.061 1.00 97.38 225 LEU A O 1
ATOM 1737 N N . TRP A 1 226 ? -2.183 -1.485 8.190 1.00 97.94 226 TRP A N 1
ATOM 1738 C CA . TRP A 1 226 ? -1.551 -0.852 7.036 1.00 97.94 226 TRP A CA 1
ATOM 1739 C C . TRP A 1 226 ? -1.958 0.616 6.950 1.00 97.94 226 TRP A C 1
ATOM 1741 O O . TRP A 1 226 ? -3.097 0.955 7.265 1.00 97.94 226 TRP A O 1
ATOM 1751 N N . VAL A 1 227 ? -1.037 1.466 6.507 1.00 97.88 227 VAL A N 1
ATOM 1752 C CA . VAL A 1 227 ? -1.223 2.912 6.304 1.00 97.88 227 VAL A CA 1
ATOM 1753 C C . VAL A 1 227 ? -0.700 3.277 4.911 1.00 97.88 227 VAL A C 1
ATOM 1755 O O . VAL A 1 227 ? 0.323 2.714 4.504 1.00 97.88 227 VAL A O 1
ATOM 1758 N N . PRO A 1 228 ? -1.365 4.168 4.154 1.00 97.50 228 PRO A N 1
ATOM 1759 C CA . PRO A 1 228 ? -0.909 4.517 2.823 1.00 97.50 228 PRO A CA 1
ATOM 1760 C C . PRO A 1 228 ? 0.374 5.360 2.867 1.00 97.50 228 PRO A C 1
ATOM 1762 O O . PRO A 1 228 ? 0.612 6.158 3.776 1.00 97.50 228 PRO A O 1
ATOM 1765 N N . LEU A 1 229 ? 1.227 5.152 1.869 1.00 94.88 229 LEU A N 1
ATOM 1766 C CA . LEU A 1 229 ? 2.448 5.907 1.646 1.00 94.88 229 LEU A CA 1
ATOM 1767 C C . LEU A 1 229 ? 2.165 7.128 0.798 1.00 94.88 229 LEU A C 1
ATOM 1769 O O . LEU A 1 229 ? 1.662 6.995 -0.312 1.00 94.88 229 LEU A O 1
ATOM 1773 N N . ALA A 1 230 ? 2.607 8.274 1.302 1.00 93.94 230 ALA A N 1
ATOM 1774 C CA . ALA A 1 230 ? 2.702 9.502 0.543 1.00 93.94 230 ALA A CA 1
ATOM 1775 C C . ALA A 1 230 ? 4.145 9.996 0.504 1.00 93.94 230 ALA A C 1
ATOM 1777 O O . ALA A 1 230 ? 4.877 9.894 1.493 1.00 93.94 230 ALA A O 1
ATOM 1778 N N . PHE A 1 231 ? 4.537 10.534 -0.647 1.00 92.75 231 PHE A N 1
ATOM 1779 C CA . PHE A 1 231 ? 5.891 11.009 -0.909 1.00 92.75 231 PHE A CA 1
ATOM 1780 C C . PHE A 1 231 ? 5.881 12.513 -1.162 1.00 92.75 231 PHE A C 1
ATOM 1782 O O . PHE A 1 231 ? 5.045 13.007 -1.917 1.00 92.75 231 PHE A O 1
ATOM 1789 N N . THR A 1 232 ? 6.817 13.240 -0.556 1.00 92.12 232 THR A N 1
ATOM 1790 C CA . THR A 1 232 ? 7.029 14.663 -0.851 1.00 92.12 232 THR A CA 1
ATOM 1791 C C . THR A 1 232 ? 7.697 14.843 -2.213 1.00 92.12 232 THR A C 1
ATOM 1793 O O . THR A 1 232 ? 8.371 13.935 -2.698 1.00 92.12 232 THR A O 1
ATOM 1796 N N . ASP A 1 233 ? 7.600 16.034 -2.804 1.00 90.38 233 ASP A N 1
ATOM 1797 C CA . ASP A 1 233 ? 8.279 16.336 -4.075 1.00 90.38 233 ASP A CA 1
ATOM 1798 C C . ASP A 1 233 ? 9.797 16.132 -3.983 1.00 90.38 233 ASP A C 1
ATOM 1800 O O . ASP A 1 233 ? 10.412 15.597 -4.899 1.00 90.38 233 ASP A O 1
ATOM 1804 N N . GLN A 1 234 ? 10.395 16.450 -2.830 1.00 89.81 234 GLN A N 1
ATOM 1805 C CA . GLN A 1 234 ? 11.810 16.182 -2.566 1.00 89.81 234 GLN A CA 1
ATOM 1806 C C . GLN A 1 234 ? 12.135 14.680 -2.535 1.00 89.81 234 GLN A C 1
ATOM 1808 O O . GLN A 1 234 ? 13.228 14.277 -2.909 1.00 89.81 234 GLN A O 1
ATOM 1813 N N . GLN A 1 235 ? 11.213 13.828 -2.082 1.00 89.56 235 GLN A N 1
ATOM 1814 C CA . GLN A 1 235 ? 11.407 12.377 -2.146 1.00 89.56 235 GLN A CA 1
ATOM 1815 C C . GLN A 1 235 ? 11.218 11.842 -3.568 1.00 89.56 235 GLN A C 1
ATOM 1817 O O . GLN A 1 235 ? 11.814 10.826 -3.907 1.00 89.56 235 GLN A O 1
ATOM 1822 N N . LYS A 1 236 ? 10.397 12.505 -4.388 1.00 88.44 236 LYS A N 1
ATOM 1823 C CA . LYS A 1 236 ? 10.187 12.160 -5.799 1.00 88.44 236 LYS A CA 1
ATOM 1824 C C . LYS A 1 236 ? 11.334 12.652 -6.701 1.00 88.44 236 LYS A C 1
ATOM 1826 O O . LYS A 1 236 ? 11.466 12.138 -7.806 1.00 88.44 236 LYS A O 1
ATOM 1831 N N . SER A 1 237 ? 12.150 13.613 -6.255 1.00 87.75 237 SER A N 1
ATOM 1832 C CA . SER A 1 237 ? 13.231 14.207 -7.053 1.00 87.75 237 SER A CA 1
ATOM 1833 C C . SER A 1 237 ? 14.482 13.331 -7.150 1.00 87.75 237 SER A C 1
ATOM 1835 O O . SER A 1 237 ? 14.734 12.455 -6.319 1.00 87.75 237 SER A O 1
ATOM 1837 N N . ASP A 1 238 ? 15.320 13.624 -8.146 1.00 83.94 238 ASP A N 1
ATOM 1838 C CA . ASP A 1 238 ? 16.572 12.905 -8.403 1.00 83.94 238 ASP A CA 1
ATOM 1839 C C . ASP A 1 238 ? 17.549 12.912 -7.213 1.00 83.94 238 ASP A C 1
ATOM 1841 O O . ASP A 1 238 ? 18.311 11.959 -7.038 1.00 83.94 238 ASP A O 1
ATOM 1845 N N . ASP A 1 239 ? 17.473 13.916 -6.335 1.00 82.44 239 ASP A N 1
ATOM 1846 C CA . ASP A 1 239 ? 18.296 14.010 -5.121 1.00 82.44 239 ASP A CA 1
ATOM 1847 C C . ASP A 1 239 ? 18.067 12.827 -4.163 1.00 82.44 239 ASP A C 1
ATOM 1849 O O . ASP A 1 239 ? 18.946 12.452 -3.382 1.00 82.44 239 ASP A O 1
ATOM 1853 N N . ALA A 1 240 ? 16.888 12.200 -4.223 1.00 81.88 240 ALA A N 1
ATOM 1854 C CA . ALA A 1 240 ? 16.518 11.070 -3.381 1.00 81.88 240 ALA A CA 1
ATOM 1855 C C . ALA A 1 240 ? 16.910 9.698 -3.965 1.00 81.88 240 ALA A C 1
ATOM 1857 O O . ALA A 1 240 ? 16.629 8.677 -3.329 1.00 81.88 240 ALA A O 1
ATOM 1858 N N . ARG A 1 241 ? 17.587 9.628 -5.125 1.00 77.31 241 ARG A N 1
ATOM 1859 C CA . ARG A 1 241 ? 17.950 8.361 -5.808 1.00 77.31 241 ARG A CA 1
ATOM 1860 C C . ARG A 1 241 ? 18.843 7.425 -4.996 1.00 77.31 241 ARG A C 1
ATOM 1862 O O . ARG A 1 241 ? 18.891 6.227 -5.258 1.00 77.31 241 ARG A O 1
ATOM 1869 N N . HIS A 1 242 ? 19.524 7.940 -3.979 1.00 70.38 242 HIS A N 1
ATOM 1870 C CA . HIS A 1 242 ? 20.354 7.135 -3.080 1.00 70.38 242 HIS A CA 1
ATOM 1871 C C . HIS A 1 242 ? 19.624 6.707 -1.792 1.00 70.38 242 HIS A C 1
ATOM 1873 O O . HIS A 1 242 ? 20.201 6.019 -0.948 1.00 70.38 242 HIS A O 1
ATOM 1879 N N . SER A 1 243 ? 18.340 7.057 -1.644 1.00 75.94 243 SER A N 1
ATOM 1880 C CA . SER A 1 243 ? 17.496 6.700 -0.497 1.00 75.94 243 SER A CA 1
ATOM 1881 C C . SER A 1 243 ? 16.785 5.356 -0.706 1.00 75.94 243 SER A C 1
ATOM 1883 O O . SER A 1 243 ? 15.573 5.268 -0.908 1.00 75.94 243 SER A O 1
ATOM 1885 N N . ASN A 1 244 ? 17.560 4.274 -0.645 1.00 72.06 244 ASN A N 1
ATOM 1886 C CA . ASN A 1 244 ? 17.114 2.905 -0.920 1.00 72.06 244 ASN A CA 1
ATOM 1887 C C . ASN A 1 244 ? 16.436 2.244 0.293 1.00 72.06 244 ASN A C 1
ATOM 1889 O O . ASN A 1 244 ? 17.002 1.340 0.909 1.00 72.06 244 ASN A O 1
ATOM 1893 N N . SER A 1 245 ? 15.231 2.696 0.652 1.00 79.00 245 SER A N 1
ATOM 1894 C CA . SER A 1 245 ? 14.530 2.250 1.874 1.00 79.00 245 SER A CA 1
ATOM 1895 C C . SER A 1 245 ? 13.262 1.420 1.633 1.00 79.00 245 SER A C 1
ATOM 1897 O O . SER A 1 245 ? 12.698 0.891 2.591 1.00 79.00 245 SER A O 1
ATOM 1899 N N . TRP A 1 246 ? 12.816 1.265 0.381 1.00 85.19 246 TRP A N 1
ATOM 1900 C CA . TRP A 1 246 ? 11.508 0.680 0.064 1.00 85.19 246 TRP A CA 1
ATOM 1901 C C . TRP A 1 246 ? 11.593 -0.690 -0.615 1.00 85.19 246 TRP A C 1
ATOM 1903 O O . TRP A 1 246 ? 12.273 -0.872 -1.631 1.00 85.19 246 TRP A O 1
ATOM 1913 N N . ALA A 1 247 ? 10.867 -1.672 -0.076 1.00 89.19 247 ALA A N 1
ATOM 1914 C CA . ALA A 1 247 ? 10.657 -2.933 -0.774 1.00 89.19 247 ALA A CA 1
ATOM 1915 C C . ALA A 1 247 ? 9.595 -2.729 -1.858 1.00 89.19 247 ALA A C 1
ATOM 1917 O O . ALA A 1 247 ? 8.569 -2.102 -1.605 1.00 89.19 247 ALA A O 1
ATOM 1918 N N . MET A 1 248 ? 9.845 -3.255 -3.057 1.00 89.44 248 MET A N 1
ATOM 1919 C CA . MET A 1 248 ? 8.955 -3.097 -4.206 1.00 89.44 248 MET A CA 1
ATOM 1920 C C . MET A 1 248 ? 8.426 -4.442 -4.678 1.00 89.44 248 MET A C 1
ATOM 1922 O O . MET A 1 248 ? 9.162 -5.432 -4.750 1.00 89.44 248 MET A O 1
ATOM 1926 N N . LEU A 1 249 ? 7.150 -4.444 -5.039 1.00 92.44 249 LEU A N 1
ATOM 1927 C CA . LEU A 1 249 ? 6.476 -5.530 -5.727 1.00 92.44 249 LEU A CA 1
ATOM 1928 C C . LEU A 1 249 ? 6.020 -5.053 -7.100 1.00 92.44 249 LEU A C 1
ATOM 1930 O O . LEU A 1 249 ? 5.636 -3.896 -7.256 1.00 92.44 249 LEU A O 1
ATOM 1934 N N . GLY A 1 250 ? 6.015 -5.967 -8.063 1.00 93.00 250 GLY A N 1
ATOM 1935 C CA . GLY A 1 250 ? 5.373 -5.771 -9.356 1.00 93.00 250 GLY A CA 1
ATOM 1936 C C . GLY A 1 250 ? 4.533 -6.981 -9.725 1.00 93.00 250 GLY A C 1
ATOM 1937 O O . GLY A 1 250 ? 5.011 -8.110 -9.619 1.00 93.00 250 GLY A O 1
ATOM 1938 N N . ARG A 1 251 ? 3.291 -6.763 -10.157 1.00 94.19 251 ARG A N 1
ATOM 1939 C CA . ARG A 1 251 ? 2.493 -7.790 -10.834 1.00 94.19 251 ARG A CA 1
ATOM 1940 C C . ARG A 1 251 ? 2.715 -7.639 -12.330 1.00 94.19 251 ARG A C 1
ATOM 1942 O O . ARG A 1 251 ? 2.433 -6.586 -12.878 1.00 94.19 251 ARG A O 1
ATOM 1949 N N . LEU A 1 252 ? 3.208 -8.678 -12.991 1.00 93.94 252 LEU A N 1
ATOM 1950 C CA . LEU A 1 252 ? 3.352 -8.713 -14.448 1.00 93.94 252 LEU A CA 1
ATOM 1951 C C . LEU A 1 252 ? 1.990 -8.661 -15.131 1.00 93.94 252 LEU A C 1
ATOM 1953 O O . LEU A 1 252 ? 1.063 -9.286 -14.626 1.00 93.94 252 LEU A O 1
ATOM 1957 N N . ASN A 1 253 ? 1.890 -8.025 -16.298 1.00 95.81 253 ASN A N 1
ATOM 1958 C CA . ASN A 1 253 ? 0.729 -8.117 -17.185 1.00 95.81 253 ASN A CA 1
ATOM 1959 C C . ASN A 1 253 ? 0.433 -9.570 -17.613 1.00 95.81 253 ASN A C 1
ATOM 1961 O O . ASN A 1 253 ? 1.330 -10.421 -17.581 1.00 95.81 253 ASN A O 1
ATOM 1965 N N . PRO A 1 254 ? -0.813 -9.906 -18.001 1.00 93.81 254 PRO A N 1
ATOM 1966 C CA . PRO A 1 254 ? -1.137 -11.255 -18.454 1.00 93.81 254 PRO A CA 1
ATOM 1967 C C . PRO A 1 254 ? -0.267 -11.656 -19.654 1.00 93.81 254 PRO A C 1
ATOM 1969 O O . PRO A 1 254 ? -0.202 -10.937 -20.647 1.00 93.81 254 PRO A O 1
ATOM 1972 N N . GLY A 1 255 ? 0.421 -12.797 -19.559 1.00 91.94 255 GLY A N 1
ATOM 1973 C CA . GLY A 1 255 ? 1.328 -13.284 -20.607 1.00 91.94 255 GLY A CA 1
ATOM 1974 C C . GLY A 1 255 ? 2.714 -12.625 -20.637 1.00 91.94 255 GLY A C 1
ATOM 1975 O O . GLY A 1 255 ? 3.571 -13.080 -21.393 1.00 91.94 255 GLY A O 1
ATOM 1976 N N . ALA A 1 256 ? 2.968 -11.609 -19.808 1.00 94.06 256 ALA A N 1
ATOM 1977 C CA . ALA A 1 256 ? 4.300 -11.042 -19.662 1.00 94.06 256 ALA A CA 1
ATOM 1978 C C . ALA A 1 256 ? 5.223 -11.976 -18.865 1.00 94.06 256 ALA A C 1
ATOM 1980 O O . ALA A 1 256 ? 4.796 -12.742 -18.000 1.00 94.06 256 ALA A O 1
ATOM 1981 N N . THR A 1 257 ? 6.517 -11.904 -19.161 1.00 89.31 257 THR A N 1
ATOM 1982 C CA . THR A 1 257 ? 7.543 -12.781 -18.590 1.00 89.31 257 THR A CA 1
ATOM 1983 C C . THR A 1 257 ? 8.537 -12.006 -17.735 1.00 89.31 257 THR A C 1
ATOM 1985 O O . THR A 1 257 ? 8.795 -10.822 -17.954 1.00 89.31 257 THR A O 1
ATOM 1988 N N . LEU A 1 258 ? 9.186 -12.708 -16.803 1.00 86.31 258 LEU A N 1
ATOM 1989 C CA . LEU A 1 258 ? 10.305 -12.161 -16.031 1.00 86.31 258 LEU A CA 1
ATOM 1990 C C . LEU A 1 258 ? 11.417 -11.596 -16.932 1.00 86.31 258 LEU A C 1
ATOM 1992 O O . LEU A 1 258 ? 12.010 -10.574 -16.606 1.00 86.31 258 LEU A O 1
ATOM 1996 N N . ALA A 1 259 ? 11.694 -12.251 -18.064 1.00 87.12 259 ALA A N 1
ATOM 1997 C CA . ALA A 1 259 ? 12.730 -11.817 -18.998 1.00 87.12 259 ALA A CA 1
ATOM 1998 C C . ALA A 1 259 ? 12.392 -10.469 -19.652 1.00 87.12 259 ALA A C 1
ATOM 2000 O O . ALA A 1 259 ? 13.271 -9.622 -19.783 1.00 87.12 259 ALA A O 1
ATOM 2001 N N . GLN A 1 260 ? 11.124 -10.244 -20.012 1.00 90.06 260 GLN A N 1
ATOM 2002 C CA . GLN A 1 260 ? 10.669 -8.947 -20.522 1.00 90.06 260 GLN A CA 1
ATOM 2003 C C . GLN A 1 260 ? 10.773 -7.861 -19.450 1.00 90.06 260 GLN A C 1
ATOM 2005 O O . GLN A 1 260 ? 11.247 -6.767 -19.744 1.00 90.06 260 GLN A O 1
ATOM 2010 N N . ALA A 1 261 ? 10.401 -8.178 -18.206 1.00 88.56 261 ALA A N 1
ATOM 2011 C CA . ALA A 1 261 ? 10.512 -7.230 -17.103 1.00 88.56 261 ALA A CA 1
ATOM 2012 C C . ALA A 1 261 ? 11.962 -6.816 -16.833 1.00 88.56 261 ALA A C 1
ATOM 2014 O O . ALA A 1 261 ? 12.246 -5.630 -16.689 1.00 88.56 261 ALA A O 1
ATOM 2015 N N . GLN A 1 262 ? 12.885 -7.782 -16.838 1.00 83.19 262 GLN A N 1
ATOM 2016 C CA . GLN A 1 262 ? 14.314 -7.504 -16.718 1.00 83.19 262 GLN A CA 1
ATOM 2017 C C . GLN A 1 262 ? 14.803 -6.623 -17.876 1.00 83.19 262 GLN A C 1
ATOM 2019 O O . GLN A 1 262 ? 15.441 -5.609 -17.628 1.00 83.19 262 GLN A O 1
ATOM 2024 N N . ALA A 1 263 ? 14.450 -6.954 -19.122 1.00 88.25 263 ALA A N 1
ATOM 2025 C CA . ALA A 1 263 ? 14.908 -6.212 -20.296 1.00 88.25 263 ALA A CA 1
ATOM 2026 C C . ALA A 1 263 ? 14.456 -4.740 -20.302 1.00 88.25 263 ALA A C 1
ATOM 2028 O O . ALA A 1 263 ? 15.248 -3.862 -20.632 1.00 88.25 263 ALA A O 1
ATOM 2029 N N . GLN A 1 264 ? 13.206 -4.454 -19.922 1.00 89.94 264 GLN A N 1
ATOM 2030 C CA . GLN A 1 264 ? 12.714 -3.071 -19.858 1.00 89.94 264 GLN A CA 1
ATOM 2031 C C . GLN A 1 264 ? 13.394 -2.265 -18.757 1.00 89.94 264 GLN A C 1
ATOM 2033 O O . GLN A 1 264 ? 13.704 -1.093 -18.936 1.00 89.94 264 GLN A O 1
ATOM 2038 N N . ILE A 1 265 ? 13.661 -2.898 -17.621 1.00 85.50 265 ILE A N 1
ATOM 2039 C CA . ILE A 1 265 ? 14.306 -2.224 -16.500 1.00 85.50 265 ILE A CA 1
ATOM 2040 C C . ILE A 1 265 ? 15.798 -2.024 -16.775 1.00 85.50 265 ILE A C 1
ATOM 2042 O O . ILE A 1 265 ? 16.351 -0.991 -16.407 1.00 85.50 265 ILE A O 1
ATOM 2046 N N . ASP A 1 266 ? 16.449 -2.963 -17.459 1.00 84.62 266 ASP A N 1
ATOM 2047 C CA . ASP A 1 266 ? 17.814 -2.781 -17.952 1.00 84.62 266 ASP A CA 1
ATOM 2048 C C . ASP A 1 266 ? 17.880 -1.627 -18.958 1.00 84.62 266 ASP A C 1
ATOM 2050 O O . ASP A 1 266 ? 18.816 -0.835 -18.907 1.00 84.62 266 ASP A O 1
ATOM 2054 N N . ALA A 1 267 ? 16.873 -1.489 -19.828 1.00 86.81 267 ALA A N 1
ATOM 2055 C CA . ALA A 1 267 ? 16.773 -0.370 -20.762 1.00 86.81 267 ALA A CA 1
ATOM 2056 C C . ALA A 1 267 ? 16.548 0.973 -20.047 1.00 86.81 267 ALA A C 1
ATOM 2058 O O . ALA A 1 267 ? 17.211 1.947 -20.392 1.00 86.81 267 ALA A O 1
ATOM 2059 N N . LEU A 1 268 ? 15.682 1.013 -19.026 1.00 85.19 268 LEU A N 1
ATOM 2060 C CA . LEU A 1 268 ? 15.452 2.201 -18.193 1.00 85.19 268 LEU A CA 1
ATOM 2061 C C . LEU A 1 268 ? 16.732 2.651 -17.475 1.00 85.19 268 LEU A C 1
ATOM 2063 O O . LEU A 1 268 ? 17.013 3.839 -17.367 1.00 85.19 268 LEU A O 1
ATOM 2067 N N . ASN A 1 269 ? 17.518 1.693 -16.985 1.00 77.25 269 ASN A N 1
ATOM 2068 C CA . ASN A 1 269 ? 18.756 1.973 -16.265 1.00 77.25 269 ASN A CA 1
ATOM 2069 C C . ASN A 1 269 ? 19.984 2.125 -17.175 1.00 77.25 269 ASN A C 1
ATOM 2071 O O . ASN A 1 269 ? 21.079 2.426 -16.685 1.00 77.25 269 ASN A O 1
ATOM 2075 N N . ALA A 1 270 ? 19.846 1.869 -18.478 1.00 74.69 270 ALA A N 1
ATOM 2076 C CA . ALA A 1 270 ? 20.950 2.010 -19.407 1.00 74.69 270 ALA A CA 1
ATOM 2077 C C . ALA A 1 270 ? 21.392 3.482 -19.434 1.00 74.69 270 ALA A C 1
ATOM 2079 O O . ALA A 1 270 ? 20.545 4.377 -19.473 1.00 74.69 270 ALA A O 1
ATOM 2080 N N . PRO A 1 271 ? 22.706 3.764 -19.436 1.00 58.50 271 PRO A N 1
ATOM 2081 C CA . PRO A 1 271 ? 23.183 5.131 -19.555 1.00 58.50 271 PRO A CA 1
ATOM 2082 C C . PRO A 1 271 ? 22.652 5.722 -20.862 1.00 58.50 271 PRO A C 1
ATOM 2084 O O . PRO A 1 271 ? 23.019 5.282 -21.954 1.00 58.50 271 PRO A O 1
ATOM 2087 N N . THR A 1 272 ? 21.755 6.701 -20.759 1.00 50.94 272 THR A N 1
ATOM 2088 C CA . THR A 1 272 ? 21.197 7.381 -21.923 1.00 50.94 272 THR A CA 1
ATOM 2089 C C . THR A 1 272 ? 22.322 8.199 -22.550 1.00 50.94 272 THR A C 1
ATOM 2091 O O . THR A 1 272 ? 22.702 9.261 -22.062 1.00 50.94 272 THR A O 1
ATOM 2094 N N . SER A 1 273 ? 22.871 7.715 -23.661 1.00 37.72 273 SER A N 1
ATOM 2095 C CA . SER A 1 273 ? 23.928 8.385 -24.433 1.00 37.72 273 SER A CA 1
ATOM 2096 C C . SER A 1 273 ? 23.510 9.748 -25.015 1.00 37.72 273 SER A C 1
ATOM 2098 O O . SER A 1 273 ? 24.332 10.444 -25.606 1.00 37.72 273 SER A O 1
ATOM 2100 N N . ASN A 1 274 ? 22.256 10.170 -24.815 1.00 35.09 274 ASN A N 1
ATOM 2101 C CA . ASN A 1 274 ? 21.708 11.440 -25.291 1.00 35.09 274 ASN A CA 1
ATOM 2102 C C . ASN A 1 274 ? 21.905 12.638 -24.345 1.00 35.09 274 ASN A C 1
ATOM 2104 O O . ASN A 1 274 ? 21.602 13.754 -24.754 1.00 35.09 274 ASN A O 1
ATOM 2108 N N . ALA A 1 275 ? 22.458 12.462 -23.140 1.00 37.97 275 ALA A N 1
ATOM 2109 C CA . ALA A 1 275 ? 22.874 13.599 -22.304 1.00 37.97 275 ALA A CA 1
ATOM 2110 C C . ALA A 1 275 ? 24.251 14.178 -22.706 1.00 37.97 275 ALA A C 1
ATOM 2112 O O . ALA A 1 275 ? 24.655 15.218 -22.199 1.00 37.97 275 ALA A O 1
ATOM 2113 N N . PHE A 1 276 ? 24.965 13.537 -23.643 1.00 35.59 276 PHE A N 1
ATOM 2114 C CA . PHE A 1 276 ? 26.332 13.902 -24.048 1.00 35.59 276 PHE A CA 1
ATOM 2115 C C . PHE A 1 276 ? 26.423 14.551 -25.439 1.00 35.59 276 PHE A C 1
ATOM 2117 O O . PHE A 1 276 ? 27.431 14.433 -26.136 1.00 35.59 276 PHE A O 1
ATOM 2124 N N . ARG A 1 277 ? 25.363 15.238 -25.880 1.00 29.30 277 ARG A N 1
ATOM 2125 C CA . ARG A 1 277 ? 25.337 15.900 -27.192 1.00 29.30 277 ARG A CA 1
ATOM 2126 C C . ARG A 1 277 ? 24.775 17.322 -27.132 1.00 29.30 277 ARG A C 1
ATOM 2128 O O . ARG A 1 277 ? 23.748 17.589 -27.734 1.00 29.30 277 ARG A O 1
ATOM 2135 N N . SER A 1 278 ? 25.479 18.219 -26.433 1.00 34.16 278 SER A N 1
ATOM 2136 C CA . SER A 1 278 ? 25.783 19.593 -26.896 1.00 34.16 278 SER A CA 1
ATOM 2137 C C . SER A 1 278 ? 26.335 20.470 -25.760 1.00 34.16 278 SER A C 1
ATOM 2139 O O . SER A 1 278 ? 25.607 21.254 -25.155 1.00 34.16 278 SER A O 1
ATOM 2141 N N . SER A 1 279 ? 27.638 20.390 -25.506 1.00 32.09 279 SER A N 1
ATOM 2142 C CA . SER A 1 279 ? 28.403 21.549 -25.015 1.00 32.09 279 SER A CA 1
ATOM 2143 C C . SER A 1 279 ? 29.742 21.717 -25.732 1.00 32.09 279 SER A C 1
ATOM 2145 O O . SER A 1 279 ? 30.557 22.516 -25.297 1.00 32.09 279 SER A O 1
ATOM 2147 N N . ASP A 1 280 ? 29.933 21.019 -26.854 1.00 34.31 280 ASP A N 1
ATOM 2148 C CA . ASP A 1 280 ? 31.066 21.229 -27.749 1.00 34.31 280 ASP A CA 1
ATOM 2149 C C . ASP A 1 280 ? 30.524 21.749 -29.080 1.00 34.31 280 ASP A C 1
ATOM 2151 O O . ASP A 1 280 ? 30.255 21.003 -30.024 1.00 34.31 280 ASP A O 1
ATOM 2155 N N . SER A 1 281 ? 30.307 23.057 -29.133 1.00 34.06 281 SER A N 1
ATOM 2156 C CA . SER A 1 281 ? 30.159 23.785 -30.387 1.00 34.06 281 SER A CA 1
ATOM 2157 C C . SER A 1 281 ? 31.006 25.050 -30.313 1.00 34.06 281 SER A C 1
ATOM 2159 O O . SER A 1 281 ? 30.575 26.018 -29.696 1.00 34.06 281 SER A O 1
ATOM 2161 N N . CYS A 1 282 ? 32.170 24.946 -30.969 1.00 35.06 282 CYS A N 1
ATOM 2162 C CA . CYS A 1 282 ? 33.116 25.964 -31.445 1.00 35.06 282 CYS A CA 1
ATOM 2163 C C . CYS A 1 282 ? 33.640 27.029 -30.473 1.00 35.06 282 CYS A C 1
ATOM 2165 O O . CYS A 1 282 ? 32.869 27.929 -30.083 1.00 35.06 282 CYS A O 1
#

Sequence (282 aa):
MQRHETRRDTRNRPARVVVKVSDGHPVSRSPVCCPAALEGQELCRSGAADTGAVHWGNVAIFSVVNSVLLTPLPVAEPDRILSVFNAYPGATGGSGGRRGRSANAVPDYFDRLREVDVFEELAFYANGGFTVGADGAPERLRGWNVTPSFFRLLRVAPQQGRVFVEEEGEIGNQFKVLLSDALWQRLFAGDPAAVGKEMRINSRPYEIVGVMPEGFAFTDRNVQLWVPLAFTDQQKSDDARHSNSWAMLGRLNPGATLAQAQAQIDALNAPTSNAFRSSDSC